Protein 6WXM (pdb70)

Structure (mmCIF, N/CA/C/O backbone):
data_6WXM
#
_entry.id   6WXM
#
_cell.length_a   90.194
_cell.length_b   122.127
_cell.length_c   58.327
_cell.angle_alpha   90.000
_cell.angle_beta   90.000
_cell.angle_gamma   90.000
#
_symmetry.space_group_name_H-M   'C 2 2 21'
#
loop_
_entity.id
_entity.type
_entity.pdbx_description
1 polymer 'Amyloid-beta protein'
2 non-polymer HEXANE-1,6-DIOL
3 water water
#
loop_
_atom_site.group_PDB
_atom_site.id
_atom_site.type_symbol
_atom_site.label_atom_id
_atom_site.label_alt_id
_atom_site.label_comp_id
_atom_site.label_asym_id
_atom_site.label_entity_id
_atom_site.label_seq_id
_atom_site.pdbx_PDB_ins_code
_atom_site.Cartn_x
_atom_site.Cartn_y
_atom_site.Cartn_z
_atom_site.occupancy
_atom_site.B_iso_or_equiv
_atom_site.auth_seq_id
_atom_site.auth_comp_id
_atom_site.auth_asym_id
_atom_site.auth_atom_id
_atom_site.pdbx_PD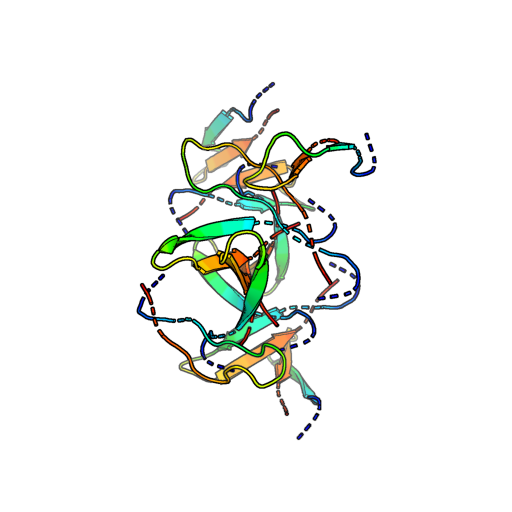B_model_num
ATOM 1 N N . VAL A 1 1 ? 17.51692 44.53630 30.91079 1.000 25.97868 1 VAL F N 1
ATOM 2 C CA . VAL A 1 1 ? 16.18657 45.04450 31.20559 1.000 30.65084 1 VAL F CA 1
ATOM 3 C C . VAL A 1 1 ? 15.47227 44.79767 29.89333 1.000 32.62539 1 VAL F C 1
ATOM 4 O O . VAL A 1 1 ? 15.70190 45.52642 28.91805 1.000 33.79545 1 VAL F O 1
ATOM 35 N N . LYS A 1 3 ? 17.68348 45.37055 26.76503 1.000 39.26663 3 LYS F N 1
ATOM 36 C CA . LYS A 1 3 ? 18.90232 46.16387 26.72080 1.000 40.58863 3 LYS F CA 1
ATOM 37 C C . LYS A 1 3 ? 19.68935 46.13383 28.03676 1.000 34.81423 3 LYS F C 1
ATOM 38 O O . LYS A 1 3 ? 19.10105 46.01294 29.11460 1.000 31.23464 3 LYS F O 1
ATOM 57 N N . LEU A 1 4 ? 21.00697 46.30506 27.94136 1.000 36.50382 4 LEU F N 1
ATOM 58 C CA . LEU A 1 4 ? 21.85716 46.30271 29.12249 1.000 34.66593 4 LEU F CA 1
ATOM 59 C C . LEU A 1 4 ? 21.77223 47.63257 29.86267 1.000 33.62870 4 LEU F C 1
ATOM 60 O O . LEU A 1 4 ? 21.79576 48.70879 29.25787 1.000 34.33746 4 LEU F O 1
ATOM 76 N N . VAL A 1 5 ? 21.66694 47.54258 31.18378 1.000 30.69463 5 VAL F N 1
ATOM 77 C CA . VAL A 1 5 ? 21.57391 48.70145 32.06405 1.000 31.92953 5 VAL F CA 1
ATOM 78 C C . VAL A 1 5 ? 22.51607 48.39227 33.24105 1.000 30.79705 5 VAL F C 1
ATOM 79 O O . VAL A 1 5 ? 22.54167 47.25838 33.73184 1.000 30.14615 5 VAL F O 1
ATOM 112 N N . PHE A 1 7 ? 23.39407 48.74861 37.15013 1.000 29.03739 7 PHE F N 1
ATOM 113 C CA . PHE A 1 7 ? 22.73435 48.92503 38.43783 1.000 28.55644 7 PHE F CA 1
ATOM 114 C C . PHE A 1 7 ? 23.84043 49.02953 39.45089 1.000 28.42465 7 PHE F C 1
ATOM 115 O O . PHE A 1 7 ? 24.69019 48.15463 39.55582 1.000 29.04580 7 PHE F O 1
ATOM 132 N N . CYS A 1 8 ? 23.80318 50.12263 40.20147 1.000 31.05221 8 CYS F N 1
ATOM 133 C CA . CYS 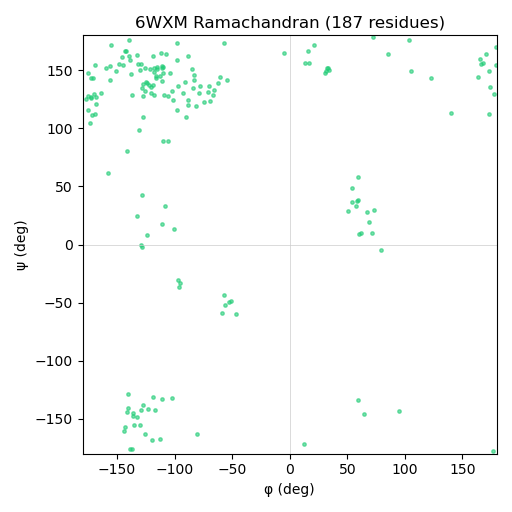A 1 8 ? 24.88889 50.53598 41.06283 1.000 36.07856 8 CYS F CA 1
ATOM 134 C C . CYS A 1 8 ? 24.43443 50.56293 42.50740 1.000 42.08554 8 CYS F C 1
ATOM 135 O O . CYS A 1 8 ? 23.26480 50.82020 42.80634 1.000 41.75521 8 CYS F O 1
ATOM 142 N N . GLU A 1 9 ? 25.37743 50.35228 43.40836 1.000 52.24435 9 GLU F N 1
ATOM 143 C CA . GLU A 1 9 ? 25.12992 50.57607 44.81951 1.000 58.51413 9 GLU F CA 1
ATOM 144 C C . GLU A 1 9 ? 26.35369 51.25542 45.40020 1.000 59.97126 9 GLU F C 1
ATOM 145 O O . GLU A 1 9 ? 27.48854 51.01334 44.97567 1.000 58.94378 9 GLU F O 1
ATOM 157 N N . ASP A 1 10 ? 26.10829 52.12012 46.37802 1.000 68.59032 10 ASP F N 1
ATOM 158 C CA . ASP A 1 10 ? 27.17649 52.91860 46.94648 1.000 70.45107 10 ASP F CA 1
ATOM 159 C C . ASP A 1 10 ? 28.11331 52.02119 47.73680 1.000 68.75857 10 ASP F C 1
ATOM 160 O O . ASP A 1 10 ? 27.68056 51.29080 48.63639 1.000 68.63649 10 ASP F O 1
ATOM 169 N N . VAL A 1 11 ? 29.39474 52.06114 47.37471 1.000 52.27515 11 VAL F N 1
ATOM 170 C CA . VAL A 1 11 ? 30.44284 51.35945 48.10155 1.000 53.94216 11 VAL F CA 1
ATOM 171 C C . VAL A 1 11 ? 31.20334 52.29662 49.02110 1.000 60.87524 11 VAL F C 1
ATOM 172 O O . VAL A 1 11 ? 32.29044 51.95125 49.49481 1.000 65.35942 11 VAL F O 1
ATOM 185 N N . GLY A 1 12 ? 30.67436 53.48644 49.25742 1.000 65.14437 12 GLY F N 1
ATOM 186 C CA . GLY A 1 12 ? 31.32718 54.44842 50.11070 1.000 65.66265 12 GLY F CA 1
ATOM 187 C C . GLY A 1 12 ? 32.34808 55.28546 49.36371 1.000 64.36616 12 GLY F C 1
ATOM 188 O O . GLY A 1 12 ? 32.77615 54.96797 48.25398 1.000 59.91278 12 GLY F O 1
ATOM 192 N N . SER A 1 13 ? 32.72371 56.39285 49.99830 1.000 74.91165 13 SER F N 1
ATOM 193 C CA . SER A 1 13 ? 33.76915 57.27260 49.48538 1.000 78.54687 13 SER F CA 1
ATOM 194 C C . SER A 1 13 ? 33.41418 57.80082 48.09529 1.000 72.94650 13 SER F C 1
ATOM 195 O O . SER A 1 13 ? 34.27515 57.96773 47.22910 1.000 71.00314 13 SER F O 1
ATOM 203 N N . ASN A 1 14 ? 32.12834 58.10214 47.89930 1.000 69.84614 14 ASN F N 1
ATOM 204 C CA . ASN A 1 14 ? 31.61332 58.77591 46.71173 1.000 69.97974 14 ASN F CA 1
ATOM 205 C C . ASN A 1 14 ? 31.68596 57.90959 45.46129 1.000 65.36868 14 ASN F C 1
ATOM 206 O O . ASN A 1 14 ? 31.62568 58.42923 44.33961 1.000 64.41930 14 ASN F O 1
ATOM 217 N N . LYS A 1 15 ? 31.80876 56.59506 45.62226 1.000 50.46742 15 LYS F N 1
ATOM 218 C CA . LYS A 1 15 ? 31.92747 55.68498 44.49458 1.000 49.19114 15 LYS F CA 1
ATOM 219 C C . LYS A 1 15 ? 30.73228 54.74618 44.46887 1.000 48.76416 15 LYS F C 1
ATOM 220 O O . LYS A 1 15 ? 30.24199 54.31529 45.52169 1.000 49.59192 15 LYS F O 1
ATOM 239 N N . GLY A 1 16 ? 30.27483 54.43767 43.26569 1.000 40.58079 16 GLY F N 1
ATOM 240 C CA . GLY A 1 16 ? 29.23945 53.44955 43.07047 1.000 37.85082 16 GLY F CA 1
ATOM 241 C C . GLY A 1 16 ? 29.74913 52.28658 42.25149 1.000 34.53695 16 GLY F C 1
ATOM 242 O O . GLY A 1 16 ? 30.35075 52.48355 41.18883 1.000 33.84250 16 GLY F O 1
ATOM 246 N N . ALA A 1 17 ? 29.54561 51.07156 42.76515 1.000 38.01897 17 ALA F N 1
ATOM 247 C CA . ALA A 1 17 ? 29.85284 49.84198 42.04661 1.000 36.10989 17 ALA F CA 1
ATOM 248 C C . ALA A 1 17 ? 28.62910 49.44284 41.23079 1.000 37.32574 17 ALA F C 1
ATOM 249 O O . ALA A 1 17 ? 27.56299 49.18382 41.80070 1.000 37.90710 17 ALA F O 1
ATOM 256 N N . CYS A 1 18 ? 28.79191 49.36569 39.90873 1.000 35.92870 18 CYS F N 1
ATOM 257 C CA . CYS A 1 18 ? 27.70600 49.07189 38.98874 1.000 36.05572 18 CYS F CA 1
ATOM 258 C C . CYS A 1 18 ? 27.97865 47.80558 38.18367 1.000 34.21571 18 CYS F C 1
ATOM 259 O O . CYS A 1 18 ? 29.07637 47.62527 37.64501 1.000 33.23541 18 CYS F O 1
ATOM 266 N N . ILE A 1 19 ? 26.96290 46.94807 38.06583 1.000 35.57064 19 ILE F N 1
ATOM 267 C CA . ILE A 1 19 ? 27.04948 45.78992 37.18133 1.000 36.29679 19 ILE F CA 1
ATOM 268 C C . ILE A 1 19 ? 25.95249 45.87728 36.09417 1.000 36.52924 19 ILE F C 1
ATOM 269 O O . ILE A 1 19 ? 24.86148 46.38401 36.33888 1.000 36.64670 19 ILE F O 1
ATOM 295 N N . LEU A 1 21 ? 23.07386 44.54514 33.96022 1.000 32.21498 21 LEU F N 1
ATOM 296 C CA . LEU A 1 21 ? 22.01804 43.53720 33.93590 1.000 29.54763 21 LEU F CA 1
ATOM 297 C C . LEU A 1 21 ? 21.09052 43.83361 32.75827 1.000 29.09887 21 LEU F C 1
ATOM 298 O O . LEU A 1 21 ? 21.11421 44.94272 32.22556 1.000 30.71299 21 LEU F O 1
ATOM 314 N N . MET A 1 22 ? 20.26011 42.87613 32.34923 1.000 26.32227 22 MET F N 1
ATOM 315 C CA . MET A 1 22 ? 19.41814 43.10041 31.17726 1.000 27.59321 22 MET F CA 1
ATOM 316 C C . MET A 1 22 ? 18.03969 43.56850 31.64685 1.000 30.77844 22 MET F C 1
ATOM 317 O O . MET A 1 22 ? 17.48011 43.07346 32.63267 1.000 32.20692 22 MET F O 1
ATOM 331 N N . VAL B 1 1 ? 33.89723 45.13183 48.39169 1.000 51.42221 1 VAL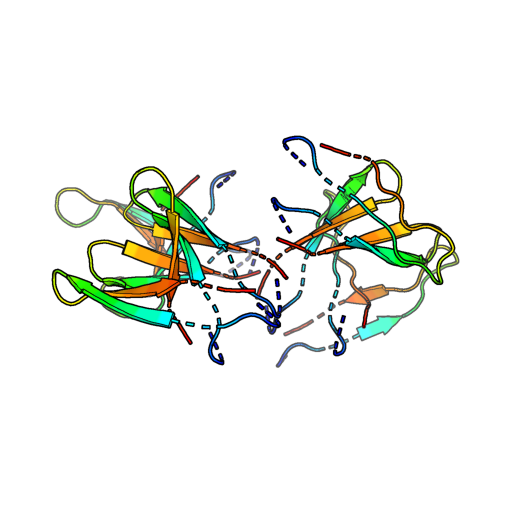 H N 1
ATOM 332 C CA . VAL B 1 1 ? 32.77929 44.88193 47.50792 1.000 52.82118 1 VAL H CA 1
ATOM 333 C C . VAL B 1 1 ? 32.25717 43.47696 47.80582 1.000 57.46411 1 VAL H C 1
ATOM 334 O O . VAL B 1 1 ? 32.89375 42.48279 47.45574 1.000 57.68121 1 VAL H O 1
ATOM 365 N N . LYS B 1 3 ? 35.23242 40.81720 49.04438 1.000 69.73875 3 LYS H N 1
ATOM 366 C CA . LYS B 1 3 ? 36.64394 41.11536 48.82393 1.000 67.81141 3 LYS H CA 1
ATOM 367 C C . LYS B 1 3 ? 36.94730 42.60470 48.61546 1.000 63.37991 3 LYS H C 1
ATOM 368 O O . LYS B 1 3 ? 36.04613 43.43405 48.47494 1.000 62.33304 3 LYS H O 1
ATOM 387 N N . LEU B 1 4 ? 38.24044 42.92468 48.57969 1.000 58.03812 4 LEU H N 1
ATOM 388 C CA . LEU B 1 4 ? 38.70202 44.28675 48.35774 1.000 56.07610 4 LEU H CA 1
ATOM 389 C C . LEU B 1 4 ? 38.94275 44.49040 46.87164 1.000 53.62012 4 LEU H C 1
ATOM 390 O O . LEU B 1 4 ? 39.63621 43.69181 46.23571 1.000 55.51793 4 LEU H O 1
ATOM 406 N N . VAL B 1 5 ? 38.39290 45.56615 46.33077 1.000 41.52898 5 VAL H N 1
ATOM 407 C CA . VAL B 1 5 ? 38.48060 45.81594 44.90384 1.000 36.23981 5 VAL H CA 1
ATOM 408 C C . VAL B 1 5 ? 38.90566 47.24909 44.69807 1.000 34.99978 5 VAL H C 1
ATOM 409 O O . VAL B 1 5 ? 38.41337 48.15484 45.38505 1.000 37.18243 5 VAL H O 1
ATOM 442 N N . PHE B 1 7 ? 39.09560 50.76759 42.85730 1.000 36.58768 7 PHE H N 1
ATOM 443 C CA . PHE B 1 7 ? 38.32308 51.72065 42.07161 1.000 36.82382 7 PHE H CA 1
ATOM 444 C C . PHE B 1 7 ? 39.25219 52.81306 41.56431 1.000 38.28135 7 PHE H C 1
ATOM 445 O O . PHE B 1 7 ? 39.74221 53.62643 42.34607 1.000 37.99116 7 PHE H O 1
ATOM 462 N N . CYS B 1 8 ? 39.46253 52.81546 40.24584 1.000 37.72584 8 CYS H N 1
ATOM 463 C CA . CYS B 1 8 ? 40.41396 53.67221 39.55570 1.000 41.94625 8 CYS H CA 1
ATOM 464 C C . CYS B 1 8 ? 39.71526 54.72662 38.70229 1.000 48.14955 8 CYS H C 1
ATOM 465 O O . CYS B 1 8 ? 38.62285 54.49649 38.17153 1.000 48.67216 8 CYS H O 1
ATOM 472 N N . GLU B 1 9 ? 40.39978 55.85316 38.51814 1.000 57.36072 9 GLU H N 1
ATOM 473 C CA . GLU B 1 9 ? 39.90557 56.98778 37.75914 1.000 63.50683 9 GLU H CA 1
ATOM 474 C C . GLU B 1 9 ? 40.61052 57.12839 36.41858 1.000 77.29694 9 GLU H C 1
ATOM 475 O O . GLU B 1 9 ? 41.67278 56.55097 36.17908 1.000 78.95500 9 GLU H O 1
ATOM 487 N N . ASP B 1 10 ? 39.99301 5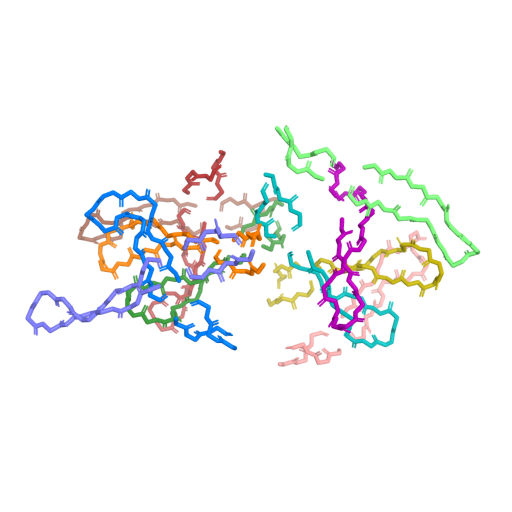7.92603 35.54584 1.000 101.40854 10 ASP H N 1
ATOM 488 C CA . ASP B 1 10 ? 40.59350 58.31803 34.27798 1.000 109.06974 10 ASP H CA 1
ATOM 489 C C . ASP B 1 10 ? 39.93979 59.60879 33.78867 1.000 122.32580 10 ASP H C 1
ATOM 490 O O . ASP B 1 10 ? 39.33058 59.63407 32.71472 1.000 127.26093 10 ASP H O 1
ATOM 499 N N . VAL B 1 11 ? 40.06166 60.68594 34.56653 1.000 123.32370 11 VAL H N 1
ATOM 500 C CA . VAL B 1 11 ? 39.32359 61.91496 34.29018 1.000 132.73080 11 VAL H CA 1
ATOM 501 C C . VAL B 1 11 ? 40.26492 62.97112 33.72211 1.000 144.43886 11 VAL H C 1
ATOM 502 O O . VAL B 1 11 ? 40.85238 63.76007 34.46880 1.000 144.56182 11 VAL H O 1
ATOM 515 N N . GLY B 1 12 ? 40.41054 62.99049 32.40065 1.000 152.93390 12 GLY H N 1
ATOM 516 C CA . GLY B 1 12 ? 41.24568 63.99880 31.75179 1.000 162.76368 12 GLY H CA 1
ATOM 517 C C . GLY B 1 12 ? 42.65654 64.06976 32.28818 1.000 165.68439 12 GLY H C 1
ATOM 518 O O . GLY B 1 12 ? 43.23590 65.16047 32.37919 1.000 172.60492 12 GLY H O 1
ATOM 522 N N . SER B 1 13 ? 43.22821 62.92172 32.64536 1.000 157.84384 13 SER H N 1
ATOM 523 C CA . SER B 1 13 ? 44.53553 62.80756 33.28616 1.000 156.86887 13 SER H CA 1
ATOM 524 C C . SER B 1 13 ? 44.60041 63.53263 34.62508 1.000 155.08834 13 SER H C 1
ATOM 525 O O . SER B 1 13 ? 45.69110 63.67890 35.19349 1.000 157.07368 13 SER H O 1
ATOM 533 N N . ASN B 1 14 ? 43.46098 64.00199 35.13957 1.000 145.49048 14 ASN H N 1
ATOM 534 C CA . ASN B 1 14 ? 43.40955 64.49439 36.51188 1.000 139.05337 14 ASN H CA 1
ATOM 535 C C . ASN B 1 14 ? 44.00747 63.46402 37.45777 1.000 125.87078 14 ASN H C 1
ATOM 536 O O . ASN B 1 14 ? 44.86978 63.77688 38.28627 1.000 125.80604 14 ASN H O 1
ATOM 547 N N . LYS B 1 15 ? 43.57562 62.21688 37.32111 1.000 119.46789 15 LYS H N 1
ATOM 548 C CA . LYS B 1 15 ? 44.08093 61.11167 38.11482 1.000 105.67586 15 LYS H CA 1
ATOM 549 C C . LYS B 1 15 ? 44.11584 59.86557 37.24272 1.000 95.77582 15 LYS H C 1
ATOM 550 O O . LYS B 1 15 ? 43.41303 59.77161 36.23188 1.000 94.20242 15 LYS H O 1
ATOM 569 N N . GLY B 1 16 ? 45.00893 58.94642 37.61026 1.000 85.39188 16 GLY H N 1
ATOM 570 C CA . GLY B 1 16 ? 45.01407 57.58217 37.11685 1.000 79.92386 16 GLY H CA 1
ATOM 571 C C . GLY B 1 16 ? 45.16378 56.63453 38.29102 1.000 71.82265 16 GLY H C 1
ATOM 572 O O . GLY B 1 16 ? 45.62967 55.49868 38.15602 1.000 62.10802 16 GLY H O 1
ATOM 576 N N . ALA B 1 17 ? 44.75862 57.10178 39.46223 1.000 61.18920 17 ALA H N 1
ATOM 577 C CA . ALA B 1 17 ? 44.96076 56.37311 40.70413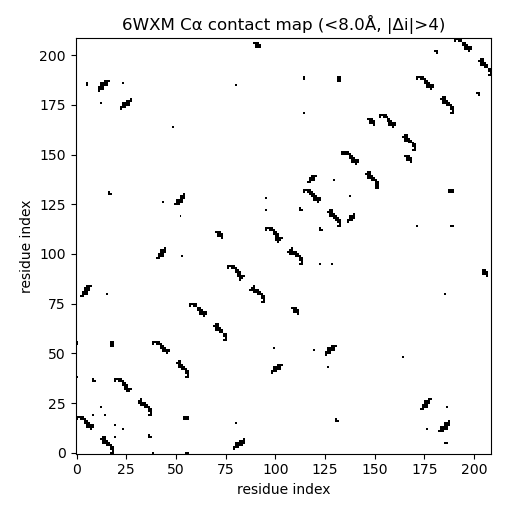 1.000 49.32977 17 ALA H CA 1
ATOM 578 C C . ALA B 1 17 ? 43.71021 55.60109 41.11301 1.000 45.65270 17 ALA H C 1
ATOM 579 O O . ALA B 1 17 ? 42.64220 55.70427 40.50212 1.000 44.66999 17 ALA H O 1
ATOM 586 N N . CYS B 1 18 ? 43.85459 54.79948 42.16076 1.000 45.05753 18 CYS H N 1
ATOM 587 C CA . CYS B 1 18 ? 42.75734 53.96339 42.60792 1.000 42.20489 18 CYS H CA 1
ATOM 588 C C . CYS B 1 18 ? 42.73697 53.86121 44.12254 1.000 43.17233 18 CYS H C 1
ATOM 589 O O . CYS B 1 18 ? 43.70351 54.18687 44.81659 1.000 45.49001 18 CYS H O 1
ATOM 596 N N . ILE B 1 19 ? 41.62282 53.35827 44.63071 1.000 41.01469 19 ILE H N 1
ATOM 597 C CA . ILE B 1 19 ? 41.45217 53.16749 46.05924 1.000 42.31546 19 ILE H CA 1
ATOM 598 C C . ILE B 1 19 ? 40.71115 51.86080 46.28712 1.000 42.13954 19 ILE H C 1
ATOM 599 O O . ILE B 1 19 ? 39.87764 51.48003 45.47383 1.000 40.47048 19 ILE H O 1
ATOM 625 N N . LEU B 1 21 ? 38.21452 49.41702 48.03441 1.000 45.95711 21 LEU H N 1
ATOM 626 C CA . LEU B 1 21 ? 36.95217 49.45815 48.76005 1.000 51.09006 21 LEU H CA 1
ATOM 627 C C . LEU B 1 21 ? 36.36040 48.05225 48.80099 1.000 54.72996 21 LEU H C 1
ATOM 628 O O . LEU B 1 21 ? 36.48691 47.29822 47.83773 1.000 56.92072 21 LEU H O 1
ATOM 644 N N . MET B 1 22 ? 35.70653 47.69866 49.90030 1.000 58.68880 22 MET H N 1
ATOM 645 C CA . MET B 1 22 ? 35.11389 46.37510 50.01540 1.000 60.01875 22 MET H CA 1
ATOM 646 C C . MET B 1 22 ? 33.89054 46.23013 49.13178 1.000 62.58321 22 MET H C 1
ATOM 647 O O . MET B 1 22 ? 32.99221 47.06914 49.11508 1.000 67.88922 22 MET H O 1
ATOM 661 N N . VAL C 1 1 ? 13.96190 42.37913 36.62495 1.000 35.41037 1 VAL B N 1
ATOM 662 C CA . VAL C 1 1 ? 12.53445 42.16612 36.47070 1.000 37.98682 1 VAL B CA 1
ATOM 663 C C . VAL C 1 1 ? 11.74356 42.97024 37.46653 1.000 44.76867 1 VAL B C 1
ATOM 664 O O . VAL C 1 1 ? 11.57373 42.55330 38.61066 1.000 48.10200 1 VAL B O 1
ATOM 695 N N . LYS C 1 3 ? 13.53025 43.34847 40.84374 1.000 50.18651 3 LYS B N 1
ATOM 696 C CA . LYS C 1 3 ? 14.47550 42.39436 41.36861 1.000 50.97110 3 LYS B CA 1
ATOM 697 C C . LYS C 1 3 ? 15.29429 41.64437 40.34890 1.000 44.79469 3 LYS B C 1
ATOM 698 O O . LYS C 1 3 ? 14.84839 41.35457 39.24120 1.000 43.35161 3 LYS B O 1
ATOM 717 N N . LEU C 1 4 ? 16.50468 41.30352 40.77004 1.000 41.16996 4 LEU B N 1
ATOM 718 C CA . LEU C 1 4 ? 17.38165 40.46911 39.96816 1.000 37.71948 4 LEU B CA 1
ATOM 719 C C . LEU C 1 4 ? 16.79833 39.07038 39.81236 1.000 35.72848 4 LEU B C 1
ATOM 720 O O . LEU C 1 4 ? 16.34655 38.45594 40.78371 1.000 37.70188 4 LEU B O 1
ATOM 736 N N . VAL C 1 5 ? 16.80453 38.56424 38.58029 1.000 32.53598 5 VAL B N 1
ATOM 737 C CA . VAL C 1 5 ? 16.34055 37.20614 38.28833 1.000 33.74022 5 VAL B CA 1
ATOM 738 C C . VAL C 1 5 ? 17.26913 36.69400 37.19354 1.000 31.77923 5 VAL B C 1
ATOM 739 O O . VAL C 1 5 ? 17.50241 37.40367 36.21047 1.000 29.02212 5 VAL B O 1
ATOM 772 N N . PHE C 1 7 ? 18.15298 34.21975 34.06916 1.000 23.80905 7 PHE B N 1
ATOM 773 C CA . PHE C 1 7 ? 17.53505 33.40179 33.03112 1.000 27.30983 7 PHE B CA 1
ATOM 774 C C . PHE C 1 7 ? 18.61286 32.57253 32.37756 1.000 33.40279 7 PHE B C 1
ATOM 775 O O . PHE C 1 7 ? 19.64309 33.09518 31.95852 1.000 29.76763 7 PHE B O 1
ATOM 792 N N . CYS C 1 8 ? 18.34251 31.26986 32.29511 1.000 34.67291 8 CYS B N 1
ATOM 793 C CA . CYS C 1 8 ? 19.33906 30.26356 31.98638 1.000 40.96944 8 CYS B CA 1
ATOM 794 C C . CYS C 1 8 ? 19.06385 29.57066 30.66574 1.000 54.24386 8 CYS B C 1
ATOM 795 O O . CYS C 1 8 ? 17.90922 29.35728 30.28459 1.000 58.51106 8 CYS B O 1
ATOM 802 N N . GLU C 1 9 ? 20.14705 29.12848 30.03735 1.000 58.85664 9 GLU B N 1
ATOM 803 C CA . GLU C 1 9 ? 20.08343 28.43615 28.75981 1.000 66.27398 9 GLU B CA 1
ATOM 804 C C . GLU C 1 9 ? 21.04047 27.25219 28.79489 1.000 70.40373 9 GLU B C 1
ATOM 805 O O . GLU C 1 9 ? 22.21008 27.41329 29.15048 1.000 65.72258 9 GLU B O 1
ATOM 817 N N . ASP C 1 10 ? 20.53757 26.07299 28.44544 1.000 76.13123 10 ASP B N 1
ATOM 818 C CA . ASP C 1 10 ? 21.36794 24.88191 28.56606 1.000 82.15001 10 ASP B CA 1
ATOM 819 C C . ASP C 1 10 ? 22.46050 24.89389 27.51064 1.000 83.66778 10 ASP B C 1
ATOM 820 O O . ASP C 1 10 ? 22.20090 25.15622 26.33044 1.000 80.82550 10 ASP B O 1
ATOM 829 N N . VAL C 1 11 ? 23.68677 24.63879 27.95536 1.000 91.39907 11 VAL B N 1
ATOM 830 C CA . VAL C 1 11 ? 24.84421 24.51039 27.09037 1.000 96.31350 11 VAL B CA 1
ATOM 831 C C . VAL C 1 11 ? 25.33669 23.06337 27.05923 1.000 113.40956 11 VAL B C 1
ATOM 832 O O . VAL C 1 11 ? 26.46468 22.79616 26.64950 1.000 122.47805 11 VAL B O 1
ATOM 845 N N . GLY C 1 12 ? 24.49159 22.12565 27.47807 1.000 107.83861 12 GLY B N 1
ATOM 846 C CA . GLY C 1 12 ? 24.84315 20.72130 27.46278 1.000 115.16180 12 GLY B CA 1
ATOM 847 C C . GLY C 1 12 ? 25.86040 20.38617 28.53590 1.000 120.84360 12 GLY B C 1
ATOM 848 O O . GLY C 1 12 ? 26.32983 21.23451 29.29294 1.000 118.43890 12 GLY B O 1
ATOM 852 N N . SER C 1 13 ? 26.19797 19.10037 28.59485 1.000 134.65499 13 SER B N 1
ATOM 853 C CA . SER C 1 13 ? 27.23315 18.61228 29.50094 1.000 137.58956 13 SER B CA 1
ATOM 854 C C . SER C 1 13 ? 26.89828 18.93746 30.95500 1.000 134.87566 13 SER B C 1
ATOM 855 O O . SER C 1 13 ? 27.77885 19.24659 31.75873 1.000 136.71725 13 SER B O 1
ATOM 863 N N . ASN C 1 14 ? 25.61370 18.85980 31.30221 1.000 126.74216 14 ASN B N 1
ATOM 864 C CA . ASN C 1 14 ? 25.15092 19.11587 32.66644 1.000 120.44581 14 ASN B CA 1
ATOM 865 C C . ASN C 1 14 ? 25.52257 20.53316 33.11432 1.000 113.59720 14 ASN B C 1
ATOM 866 O O . ASN C 1 14 ? 26.20744 20.74366 34.11756 1.000 112.44041 14 ASN B O 1
ATOM 877 N N . LYS C 1 15 ? 25.05593 21.51809 32.35285 1.000 104.56288 15 LYS B N 1
ATOM 878 C CA . LYS C 1 15 ? 25.34657 22.89361 32.73085 1.000 95.08523 15 LYS B CA 1
ATOM 879 C C . LYS C 1 15 ? 24.53443 23.84736 31.87175 1.000 87.59002 15 LYS B C 1
ATOM 880 O O . LYS C 1 15 ? 24.31246 23.58847 30.68819 1.000 92.77576 15 LYS B O 1
ATOM 899 N N . GLY C 1 16 ? 24.07781 24.93215 32.48432 1.000 59.35720 16 GLY B N 1
ATOM 900 C CA . GLY C 1 16 ? 23.46635 26.02014 31.74882 1.000 54.80901 16 GLY B CA 1
ATOM 901 C C . GLY C 1 16 ? 24.07814 27.34291 32.15798 1.000 42.97117 16 GLY B C 1
ATOM 902 O O . GLY C 1 16 ? 24.53030 27.51958 33.29087 1.000 42.02966 16 GLY B O 1
ATOM 906 N N . ALA C 1 17 ? 24.09557 28.27751 31.21268 1.000 55.98869 17 ALA B N 1
ATOM 907 C CA . ALA C 1 17 ? 24.64510 29.60541 31.45049 1.000 48.88487 17 ALA B CA 1
ATOM 908 C C . ALA C 1 17 ? 23.49823 30.57907 31.65887 1.000 42.37614 17 ALA B C 1
ATOM 909 O O . ALA C 1 17 ? 22.55377 30.60369 30.86010 1.000 42.00079 17 ALA B O 1
ATOM 916 N N . CYS C 1 18 ? 23.58896 31.38962 32.71493 1.000 33.11306 18 CYS B N 1
ATOM 917 C CA . CYS C 1 18 ? 22.47540 32.22247 33.15666 1.000 31.10690 18 CYS B CA 1
ATOM 918 C C . CYS C 1 18 ? 22.90325 33.67392 33.25761 1.000 28.19516 18 CYS B C 1
ATOM 919 O O . CYS C 1 18 ? 23.93767 33.98504 33.85860 1.000 28.47973 18 CYS B O 1
ATOM 926 N N . ILE C 1 19 ? 22.09121 34.55571 32.69459 1.000 30.84069 19 ILE B N 1
ATOM 927 C CA . ILE C 1 19 ? 22.36722 35.97495 32.74296 1.000 29.13386 19 ILE B CA 1
ATOM 928 C C . ILE C 1 19 ? 21.34134 36.67568 33.64455 1.000 29.00682 19 ILE B C 1
ATOM 929 O O . ILE C 1 19 ? 20.23142 36.17679 33.82463 1.000 27.06714 19 ILE B O 1
ATOM 955 N N . LEU C 1 21 ? 18.70214 39.38041 34.75859 1.000 26.25477 21 LEU B N 1
ATOM 956 C CA . LEU C 1 21 ? 17.73546 40.34329 34.26439 1.000 28.35129 21 LEU B CA 1
ATOM 957 C C . LEU C 1 21 ? 17.16555 41.11757 35.43001 1.000 27.78894 21 LEU B C 1
ATOM 958 O O . LEU C 1 21 ? 17.02862 40.57403 36.51765 1.000 26.52706 21 LEU B O 1
ATOM 974 N N . MET C 1 22 ? 16.82229 42.37144 35.20613 1.000 28.36867 22 MET B N 1
ATOM 975 C CA . MET C 1 22 ? 16.18983 43.17980 36.24223 1.000 29.55969 22 MET B CA 1
ATOM 976 C C . MET C 1 22 ? 14.71875 43.16611 35.87433 1.000 29.02069 22 MET B C 1
ATOM 977 O O . MET C 1 22 ? 14.29493 43.80340 34.90860 1.000 27.90401 22 MET B O 1
ATOM 991 N N . VAL D 1 1 ? 2.03337 39.94691 39.79428 1.000 34.46008 1 VAL I N 1
ATOM 992 C CA . VAL D 1 1 ? 0.70474 40.34257 40.25485 1.000 40.07403 1 VAL I CA 1
ATOM 993 C C . VAL D 1 1 ? 0.65474 41.85107 40.52145 1.000 45.69546 1 VAL I C 1
ATOM 994 O O . VAL D 1 1 ? 1.16404 42.32447 41.53781 1.000 44.71098 1 VAL I O 1
ATOM 1025 N N . LYS D 1 3 ? 4.03692 43.37458 41.93274 1.000 49.41299 3 LYS I N 1
ATOM 1026 C CA . LYS D 1 3 ? 5.18446 42.70788 42.51226 1.000 48.64833 3 LYS I CA 1
ATOM 1027 C C . LYS D 1 3 ? 5.20368 41.21850 42.18999 1.000 44.78568 3 LYS I C 1
ATOM 1028 O O . LYS D 1 3 ? 4.18404 40.58656 41.87101 1.000 39.46431 3 LYS I O 1
ATOM 1047 N N . LEU D 1 4 ? 6.42785 40.70169 42.24691 1.000 53.97100 4 LEU I N 1
ATOM 1048 C CA . LEU D 1 4 ? 6.75865 39.36555 41.78143 1.000 51.70979 4 LEU I CA 1
ATOM 1049 C C . LEU D 1 4 ? 6.45152 38.37368 42.88485 1.000 49.74813 4 LEU I C 1
ATOM 1050 O O . LEU D 1 4 ? 6.80982 38.59498 44.04585 1.000 51.10252 4 LEU I O 1
ATOM 1066 N N . VAL D 1 5 ? 5.81624 37.27779 42.52118 1.000 40.16320 5 VAL I N 1
ATOM 1067 C CA . VAL D 1 5 ? 5.33051 36.34024 43.50128 1.000 36.92164 5 VAL I CA 1
ATOM 1068 C C . VAL D 1 5 ? 5.57085 34.91462 43.04908 1.000 35.60912 5 VAL I C 1
ATOM 1069 O O . VAL D 1 5 ? 5.43727 34.61692 41.87010 1.000 37.63492 5 VAL I O 1
ATOM 1102 N N . PHE D 1 7 ? 5.22660 30.62217 43.46664 1.000 31.67518 7 PHE I N 1
ATOM 1103 C CA . PHE D 1 7 ? 4.52513 29.46854 43.94550 1.000 32.21036 7 PHE I CA 1
ATOM 1104 C C . PHE D 1 7 ? 5.37391 28.19528 43.83062 1.000 29.72163 7 PHE I C 1
ATOM 1105 O O . PHE D 1 7 ? 5.79733 27.84184 42.74220 1.000 32.11799 7 PHE I O 1
ATOM 1122 N N . CYS D 1 8 ? 5.63885 27.50984 44.94240 1.000 34.66354 8 CYS I N 1
ATOM 1123 C CA . CYS D 1 8 ? 6.60838 26.42361 44.94114 1.000 40.15153 8 CYS I CA 1
ATOM 1124 C C . CYS D 1 8 ? 6.00769 25.12345 45.45375 1.000 49.93627 8 CYS I C 1
ATOM 1125 O O . CYS D 1 8 ? 5.26569 25.10503 46.44075 1.000 43.22665 8 CYS I O 1
ATOM 1132 N N . GLU D 1 9 ? 6.37534 24.03539 44.78619 1.000 54.08398 9 GLU I N 1
ATOM 1133 C CA . GLU D 1 9 ? 5.87837 22.69879 45.06968 1.000 67.25051 9 GLU I CA 1
ATOM 1134 C C . GLU D 1 9 ? 6.98741 21.74238 44.66117 1.000 83.00004 9 GLU I C 1
ATOM 1135 O O . GLU D 1 9 ? 7.76335 22.03995 43.74664 1.000 85.27702 9 GLU I O 1
ATOM 1147 N N . ASP D 1 10 ? 7.07903 20.60668 45.34470 1.000 105.13991 10 ASP I N 1
ATOM 1148 C CA . ASP D 1 10 ? 7.99459 19.55585 44.91756 1.000 115.16299 10 ASP I CA 1
ATOM 1149 C C . ASP D 1 10 ? 7.24393 18.61845 43.97757 1.000 129.31468 10 ASP I C 1
ATOM 1150 O O . ASP D 1 10 ? 6.06651 18.30865 44.19880 1.000 134.15845 10 ASP I O 1
ATOM 1159 N N . VAL D 1 11 ? 7.92792 18.17638 42.92304 1.000 123.05486 11 VAL I N 1
ATOM 1160 C CA . VAL D 1 11 ? 7.30301 17.49983 41.79647 1.000 128.61344 11 VAL I CA 1
ATOM 1161 C C . VAL D 1 11 ? 8.19142 16.34550 41.34351 1.000 132.90102 11 VAL I C 1
ATOM 1162 O O . VAL D 1 11 ? 9.30227 16.14681 41.84660 1.000 129.46062 11 VAL I O 1
ATOM 1175 N N . GLY D 1 12 ? 7.70068 15.58382 40.36887 1.000 140.26620 12 GLY I N 1
ATOM 1176 C CA . GLY D 1 12 ? 8.41101 14.37060 40.01692 1.000 143.66573 12 GLY I CA 1
ATOM 1177 C C . GLY D 1 12 ? 8.37318 13.43179 41.20787 1.000 154.09129 12 GLY I C 1
ATOM 1178 O O . GLY D 1 12 ? 7.40231 13.40281 41.96897 1.000 159.51277 12 GLY I O 1
ATOM 1182 N N . SER D 1 13 ? 9.44030 12.66160 41.39590 1.000 141.16344 13 SER I N 1
ATOM 1183 C CA . SER D 1 13 ? 9.56612 11.87735 42.62076 1.000 146.14459 13 SER I CA 1
ATOM 1184 C C . SER D 1 13 ? 10.42114 12.57366 43.67739 1.000 147.15470 13 SER I C 1
ATOM 1185 O O . SER D 1 13 ? 10.06448 12.55624 44.85603 1.000 147.14981 13 SER I O 1
ATOM 1193 N N . ASN D 1 14 ? 11.48111 13.27129 43.21876 1.000 141.86269 14 ASN I N 1
ATOM 1194 C CA . ASN D 1 14 ? 12.58451 13.84266 44.02409 1.000 139.43102 14 ASN I CA 1
ATOM 1195 C C . ASN D 1 14 ? 12.94525 15.22910 43.41500 1.000 135.93061 14 ASN I C 1
ATOM 1196 O O . ASN D 1 14 ? 13.85911 15.29183 42.63327 1.000 137.85855 14 ASN I O 1
ATOM 1207 N N . LYS D 1 15 ? 12.14421 16.24080 43.76665 1.000 136.27188 15 LYS I N 1
ATOM 1208 C CA . LYS D 1 15 ? 12.40575 17.43091 42.90519 1.000 136.32149 15 LYS I CA 1
ATOM 1209 C C . LYS D 1 15 ? 11.49444 18.57849 43.28361 1.000 132.46181 15 LYS I C 1
ATOM 1210 O O . LYS D 1 15 ? 10.40856 18.32219 43.81928 1.000 131.95328 15 LYS I O 1
ATOM 1229 N N . GLY D 1 16 ? 11.88708 19.82245 43.01775 1.000 95.24767 16 GLY I N 1
ATOM 1230 C CA . GLY D 1 16 ? 11.03143 20.95645 43.31442 1.000 85.91097 16 GLY I CA 1
ATOM 1231 C C . GLY D 1 16 ? 11.22161 22.09738 42.33766 1.000 61.79329 16 GLY I C 1
ATOM 1232 O O . GLY D 1 16 ? 12.29212 22.25516 41.72225 1.000 51.42911 16 GLY I O 1
ATOM 1236 N N . ALA D 1 17 ? 10.16611 22.91398 42.21911 1.000 63.58528 17 ALA I N 1
ATOM 1237 C CA . ALA D 1 17 ? 10.13598 24.02062 41.27229 1.000 49.81873 17 ALA I CA 1
ATOM 1238 C C . ALA D 1 17 ? 9.15742 25.10539 41.70593 1.000 40.26959 17 ALA I C 1
ATOM 1239 O O . ALA D 1 17 ? 8.14379 24.83266 42.36102 1.000 38.29844 17 ALA I O 1
ATOM 1246 N N . CYS D 1 18 ? 9.43675 26.31707 41.25852 1.000 39.26867 18 CYS I N 1
ATOM 1247 C CA . CYS D 1 18 ? 8.64250 27.48689 41.58257 1.000 34.47878 18 CYS I CA 1
ATOM 1248 C C . CYS D 1 18 ? 8.21302 28.14328 40.28740 1.000 33.25384 18 CYS I C 1
ATOM 1249 O O . CYS D 1 18 ? 9.00411 28.22928 39.34370 1.000 34.38516 18 CYS I O 1
ATOM 1256 N N . ILE D 1 19 ? 6.98330 28.61841 40.22922 1.000 33.71979 19 ILE I N 1
ATOM 1257 C CA . ILE D 1 19 ? 6.66312 29.49761 39.11752 1.000 38.54365 19 ILE I CA 1
ATOM 1258 C C . ILE D 1 19 ? 6.40910 30.91366 39.64694 1.000 34.95767 19 ILE I C 1
ATOM 1259 O O . ILE D 1 19 ? 5.80287 31.10690 40.69368 1.000 31.55660 19 ILE I O 1
ATOM 1285 N N . LEU D 1 21 ? 5.06910 34.75893 39.21066 1.000 36.98960 21 LEU I N 1
ATOM 1286 C CA . LEU D 1 21 ? 3.96853 35.50053 38.62119 1.000 38.07211 21 LEU I CA 1
ATOM 1287 C C . LEU D 1 21 ? 4.12902 36.95094 39.03358 1.000 38.48380 21 LEU I C 1
ATOM 1288 O O . LEU D 1 21 ? 4.38934 37.25314 40.19947 1.000 39.58689 21 LEU I O 1
ATOM 1304 N N . MET D 1 22 ? 3.94801 37.84146 38.07362 1.000 42.06442 22 MET I N 1
ATOM 1305 C CA . MET D 1 22 ? 3.89727 39.27313 38.32029 1.000 45.43028 22 MET I CA 1
ATOM 1306 C C . MET D 1 22 ? 2.43400 39.66694 38.55829 1.000 46.72430 22 MET I C 1
ATOM 1307 O O . MET D 1 22 ? 1.66115 39.70147 37.60971 1.000 46.33414 22 MET I O 1
ATOM 1321 N N . VAL E 1 1 ?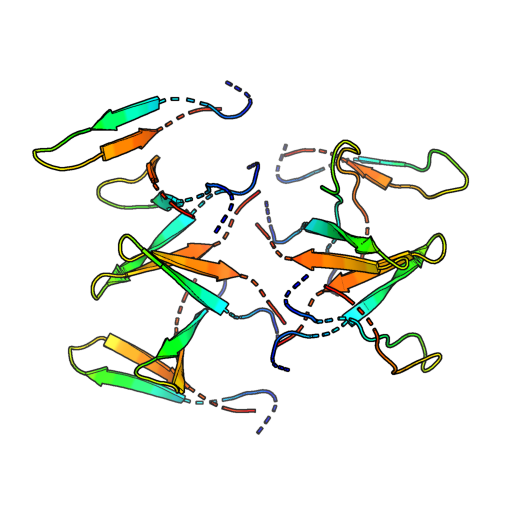 29.54143 55.11026 27.52169 1.000 46.90692 1 VAL E N 1
ATOM 1322 C CA . VAL E 1 1 ? 30.44644 54.01304 27.86702 1.000 46.93019 1 VAL E CA 1
ATOM 1323 C C . VAL E 1 1 ? 31.10707 53.66538 26.53601 1.000 51.12769 1 VAL E C 1
ATOM 1324 O O . VAL E 1 1 ? 30.48070 53.01749 25.69011 1.000 50.67805 1 VAL E O 1
ATOM 1355 N N . LYS E 1 3 ? 28.68687 54.23371 23.32593 1.000 57.64885 3 LYS E N 1
ATOM 1356 C CA . LYS E 1 3 ? 27.22067 54.20928 23.28620 1.000 57.15203 3 LYS E CA 1
ATOM 1357 C C . LYS E 1 3 ? 26.56873 54.72515 24.56661 1.000 53.14090 3 LYS E C 1
ATOM 1358 O O . LYS E 1 3 ? 27.15013 54.60572 25.64399 1.000 51.62540 3 LYS E O 1
ATOM 1377 N N . LEU E 1 4 ? 25.35429 55.28042 24.44729 1.000 51.28307 4 LEU E N 1
ATOM 1378 C CA . LEU E 1 4 ? 24.62025 55.75663 25.61881 1.000 47.65717 4 LEU E CA 1
ATOM 1379 C C . LEU E 1 4 ? 24.06279 54.57858 26.40669 1.000 42.80183 4 LEU E C 1
ATOM 1380 O O . LEU E 1 4 ? 23.28740 53.77191 25.87748 1.000 42.10747 4 LEU E O 1
ATOM 1396 N N . VAL E 1 5 ? 24.44683 54.50281 27.67704 1.000 35.39583 5 VAL E N 1
ATOM 1397 C CA . VAL E 1 5 ? 24.05206 53.42585 28.56681 1.000 34.47683 5 VAL E CA 1
ATOM 1398 C C . VAL E 1 5 ? 23.50784 54.00968 29.85583 1.000 32.60964 5 VAL E C 1
ATOM 1399 O O . VAL E 1 5 ? 24.14034 54.89149 30.45272 1.000 32.43007 5 VAL E O 1
ATOM 1432 N N . PHE E 1 7 ? 22.48201 54.26445 33.80027 1.000 38.64716 7 PHE E N 1
ATOM 1433 C CA . PHE E 1 7 ? 22.96677 53.89179 35.13181 1.000 40.99531 7 PHE E CA 1
ATOM 1434 C C . PHE E 1 7 ? 21.86910 54.19329 36.16262 1.000 43.41627 7 PHE E C 1
ATOM 1435 O O . PHE E 1 7 ? 21.36766 55.31984 36.20974 1.000 44.54746 7 PHE E O 1
ATOM 1452 N N . CYS E 1 8 ? 21.49776 53.20379 36.98644 1.000 41.57862 8 CYS E N 1
ATOM 1453 C CA . CYS E 1 8 ? 20.46370 53.37078 37.99513 1.000 44.66528 8 CYS E CA 1
ATOM 1454 C C . CYS E 1 8 ? 20.92181 52.90915 39.37104 1.000 53.23927 8 CYS E C 1
ATOM 1455 O O . CYS E 1 8 ? 21.77874 52.02791 39.49969 1.000 56.40896 8 CYS E O 1
ATOM 1462 N N . GLU E 1 9 ? 20.29573 53.47413 40.40104 1.000 63.31866 9 GLU E N 1
ATOM 1463 C CA . GLU E 1 9 ? 20.57096 53.12094 41.78355 1.000 71.03146 9 GLU E CA 1
ATOM 1464 C C . GLU E 1 9 ? 19.55686 52.10466 42.28662 1.000 82.40226 9 GLU E C 1
ATOM 1465 O O . GLU E 1 9 ? 18.36079 52.21877 42.01247 1.000 80.03565 9 GLU E O 1
ATOM 1477 N N . ASP E 1 10 ? 20.05870 51.09112 42.99811 1.000 96.88565 10 ASP E N 1
ATOM 1478 C CA . ASP E 1 10 ? 19.28670 50.22393 43.88401 1.000 109.34155 10 ASP E CA 1
ATOM 1479 C C . ASP E 1 10 ? 19.96103 50.17702 45.25427 1.000 124.00739 10 ASP E C 1
ATOM 1480 O O . ASP E 1 10 ? 20.07770 49.11862 45.88326 1.000 130.47789 10 ASP E O 1
ATOM 1489 N N . VAL E 1 11 ? 20.40777 51.34489 45.73210 1.000 132.28806 11 VAL E N 1
ATOM 1490 C CA . VAL E 1 11 ? 21.27118 51.40801 46.90960 1.000 139.93633 11 VAL E CA 1
ATOM 1491 C C . VAL E 1 11 ? 20.61202 50.72468 48.10517 1.000 149.51061 11 VAL E C 1
ATOM 1492 O O . VAL E 1 11 ? 21.21119 49.85757 48.75303 1.000 152.59632 11 VAL E O 1
ATOM 1505 N N . GLY E 1 12 ? 19.37435 51.10739 48.41927 1.000 154.59448 12 GLY E N 1
ATOM 1506 C CA . GLY E 1 12 ? 18.68842 50.58604 49.58766 1.000 157.91204 12 GLY E CA 1
ATOM 1507 C C . GLY E 1 12 ? 17.88214 51.64480 50.31382 1.000 160.30519 12 GLY E C 1
ATOM 1508 O O . GLY E 1 12 ? 18.45015 52.58036 50.88570 1.000 161.82449 12 GLY E O 1
ATOM 1512 N N . SER E 1 13 ? 16.55630 51.50704 50.29468 1.000 157.41920 13 SER E N 1
ATOM 1513 C CA . SER E 1 13 ? 15.60785 52.47955 50.83234 1.000 161.61716 13 SER E CA 1
ATOM 1514 C C . SER E 1 13 ? 15.68015 53.82731 50.12377 1.000 160.38203 13 SER E C 1
ATOM 1515 O O . SER E 1 13 ? 15.07403 54.80282 50.58653 1.000 167.99560 13 SER E O 1
ATOM 1523 N N . ASN E 1 14 ? 16.40467 53.91080 49.01187 1.000 152.17165 14 ASN E N 1
ATOM 1524 C CA . ASN E 1 14 ? 16.41377 55.08329 48.13844 1.000 149.82726 14 ASN E CA 1
ATOM 1525 C C . ASN E 1 14 ? 16.20929 54.55149 46.72520 1.000 143.85888 14 ASN E C 1
ATOM 1526 O O . ASN E 1 14 ? 17.15955 54.09725 46.07674 1.000 141.00300 14 ASN E O 1
ATOM 1537 N N . LYS E 1 15 ? 14.96448 54.61284 46.254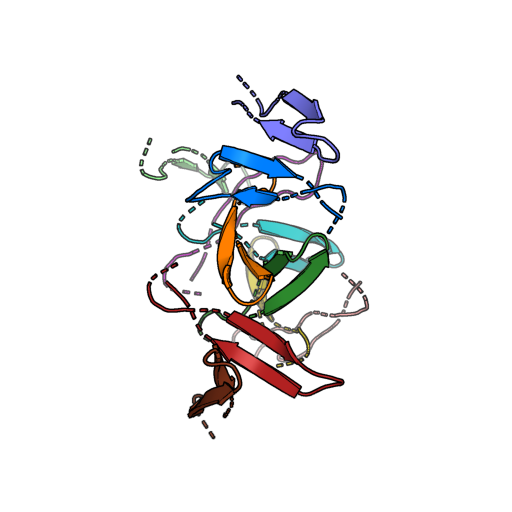92 1.000 148.91737 15 LYS E N 1
ATOM 1538 C CA . LYS E 1 15 ? 14.55066 53.94427 45.03440 1.000 139.90551 15 LYS E CA 1
ATOM 1539 C C . LYS E 1 15 ? 15.40130 54.40370 43.84971 1.000 129.58594 15 LYS E C 1
ATOM 1540 O O . LYS E 1 15 ? 16.22852 55.31479 43.94447 1.000 134.29371 15 LYS E O 1
ATOM 1559 N N . GLY E 1 16 ? 15.17902 53.74836 42.71396 1.000 116.10842 16 GLY E N 1
ATOM 1560 C CA . GLY E 1 16 ? 16.06263 53.88070 41.57560 1.000 107.59592 16 GLY E CA 1
ATOM 1561 C C . GLY E 1 16 ? 15.74162 54.97306 40.57941 1.000 90.54108 16 GLY E C 1
ATOM 1562 O O . GLY E 1 16 ? 14.76860 54.89313 39.82324 1.000 86.63720 16 GLY E O 1
ATOM 1566 N N . ALA E 1 17 ? 16.57367 56.00024 40.56589 1.000 72.76291 17 ALA E N 1
ATOM 1567 C CA . ALA E 1 17 ? 16.63113 56.94926 39.46784 1.000 58.64301 17 ALA E CA 1
ATOM 1568 C C . ALA E 1 17 ? 17.78036 56.54523 38.56090 1.000 46.81912 17 ALA E C 1
ATOM 1569 O O . ALA E 1 17 ? 18.69757 55.83078 38.97791 1.000 48.19881 17 ALA E O 1
ATOM 1576 N N . CYS E 1 18 ? 17.74788 56.99711 37.31371 1.000 44.71781 18 CYS E N 1
ATOM 1577 C CA . CYS E 1 18 ? 18.86841 56.67008 36.45545 1.000 40.21353 18 CYS E CA 1
ATOM 1578 C C . CYS E 1 18 ? 19.26478 57.83464 35.57389 1.000 37.69168 18 CYS E C 1
ATOM 1579 O O . CYS E 1 18 ? 18.49851 58.77281 35.33861 1.000 36.44324 18 CYS E O 1
ATOM 1586 N N . ILE E 1 19 ? 20.47458 57.73250 35.04953 1.000 38.45278 19 ILE E N 1
ATOM 1587 C CA . ILE E 1 19 ? 20.95145 58.66892 34.05605 1.000 39.88844 19 ILE E CA 1
ATOM 1588 C C . ILE E 1 19 ? 21.76941 57.95563 32.97686 1.000 37.27122 19 ILE E C 1
ATOM 1589 O O . ILE E 1 19 ? 22.35096 56.91114 33.22388 1.000 37.30301 19 ILE E O 1
ATOM 1615 N N . LEU E 1 21 ? 24.76272 57.52961 30.37844 1.000 40.54466 21 LEU E N 1
ATOM 1616 C CA . LEU E 1 21 ? 26.17152 57.87332 30.38077 1.000 45.25444 21 LEU E CA 1
ATOM 1617 C C . LEU E 1 21 ? 26.78994 57.27870 29.12755 1.000 45.80650 21 LEU E C 1
ATOM 1618 O O . LEU E 1 21 ? 26.31737 56.25139 28.64443 1.000 44.65390 21 LEU E O 1
ATOM 1634 N N . MET E 1 22 ? 27.82650 57.92682 28.59715 1.000 48.68858 22 MET E N 1
ATOM 1635 C CA . MET E 1 22 ? 28.61227 57.36821 27.50271 1.000 50.77734 22 MET E CA 1
ATOM 1636 C C . MET E 1 22 ? 29.6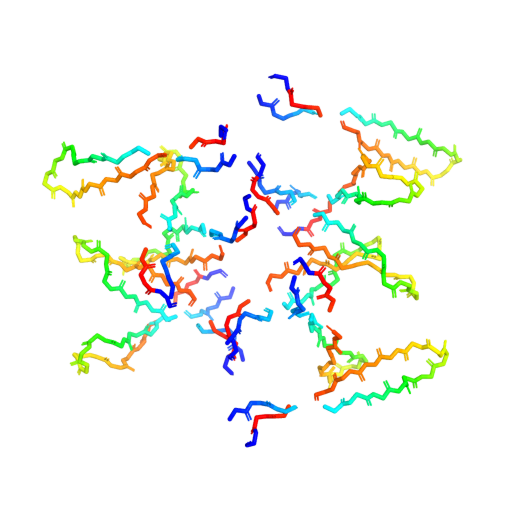2213 56.33003 28.03105 1.000 54.71632 22 MET E C 1
ATOM 1637 O O . MET E 1 22 ? 30.47592 56.63918 28.86750 1.000 58.17690 22 MET E O 1
ATOM 1651 N N . VAL F 1 1 ? 23.63754 33.23594 45.53510 1.000 41.44136 1 VAL A N 1
ATOM 1652 C CA . VAL F 1 1 ? 24.44011 34.24884 44.87020 1.000 43.52995 1 VAL A CA 1
ATOM 1653 C C . VAL F 1 1 ? 24.85883 35.30461 45.89684 1.000 47.78010 1 VAL A C 1
ATOM 1654 O O . VAL F 1 1 ? 24.04712 36.13340 46.32575 1.000 49.70373 1 VAL A O 1
ATOM 1685 N N . LYS F 1 3 ? 22.29864 36.54018 48.83529 1.000 67.34592 3 LYS A N 1
ATOM 1686 C CA . LYS F 1 3 ? 20.86389 36.35181 48.94674 1.000 68.01473 3 LYS A CA 1
ATOM 1687 C C . LYS F 1 3 ? 20.41201 35.27194 47.98283 1.000 64.67597 3 LYS A C 1
ATOM 1688 O O . LYS F 1 3 ? 21.14872 34.86361 47.08116 1.000 64.01283 3 LYS A O 1
ATOM 1707 N N . LEU F 1 4 ? 19.18161 34.82135 48.18237 1.000 55.36769 4 LEU A N 1
ATOM 1708 C CA . LEU F 1 4 ? 18.58943 33.82352 47.31001 1.000 49.82332 4 LEU A CA 1
ATOM 1709 C C . LEU F 1 4 ? 18.11759 34.50698 46.03769 1.000 44.82301 4 LEU A C 1
ATOM 1710 O O . LEU F 1 4 ? 17.44467 35.53948 46.08946 1.000 47.29703 4 LEU A O 1
ATOM 1726 N N . VAL F 1 5 ? 18.48476 33.94427 44.89942 1.000 38.24246 5 VAL A N 1
ATOM 1727 C CA . VAL F 1 5 ? 18.10169 34.52513 43.62772 1.000 36.10235 5 VAL A CA 1
ATOM 1728 C C . VAL F 1 5 ? 17.48243 33.42788 42.78981 1.000 31.74986 5 VAL A C 1
ATOM 1729 O O . VAL F 1 5 ? 17.94981 32.28070 42.79973 1.000 29.65802 5 VAL A O 1
ATOM 1762 N N . PHE F 1 7 ? 16.60731 31.30884 39.55660 1.000 31.67504 7 PHE A N 1
ATOM 1763 C CA . PHE F 1 7 ? 17.15725 30.92789 38.26406 1.000 27.68709 7 PHE A CA 1
ATOM 1764 C C . PHE F 1 7 ? 16.06597 30.26748 37.43788 1.000 26.43914 7 PHE A C 1
ATOM 1765 O O . PHE F 1 7 ? 15.58207 29.18014 37.77660 1.000 26.16652 7 PHE A O 1
ATOM 1782 N N . CYS F 1 8 ? 15.65695 30.94076 36.36735 1.000 48.32994 8 CYS A N 1
ATOM 1783 C CA . CYS F 1 8 ? 14.51437 30.53710 35.56649 1.000 44.61269 8 CYS A CA 1
ATOM 1784 C C . CYS F 1 8 ? 14.95729 30.06116 34.19334 1.000 50.22381 8 CYS A C 1
ATOM 1785 O O . CYS F 1 8 ? 15.85007 30.64799 33.57404 1.000 50.55763 8 CYS A O 1
ATOM 1792 N N . GLU F 1 9 ? 14.30575 29.00751 33.70719 1.000 45.21010 9 GLU A N 1
ATOM 1793 C CA . GLU F 1 9 ? 14.60964 28.45515 32.39653 1.000 52.57235 9 GLU A CA 1
ATOM 1794 C C . GLU F 1 9 ? 13.89010 29.20993 31.29101 1.000 67.19648 9 GLU A C 1
ATOM 1795 O O . GLU F 1 9 ? 12.73148 29.61108 31.43975 1.000 69.12098 9 GLU A O 1
ATOM 1807 N N . ASP F 1 10 ? 14.58187 29.38489 30.16735 1.000 93.39770 10 ASP A N 1
ATOM 1808 C CA . ASP F 1 10 ? 14.06202 30.17222 29.05941 1.000 97.32033 10 ASP A CA 1
ATOM 1809 C C . ASP F 1 10 ? 13.37631 29.32580 28.00453 1.000 98.52803 10 ASP A C 1
ATOM 1810 O O . ASP F 1 10 ? 12.42068 29.79222 27.37684 1.000 98.26667 10 ASP A O 1
ATOM 1819 N N . VAL F 1 11 ? 13.85275 28.09804 27.79274 1.000 92.08466 11 VAL A N 1
ATOM 1820 C CA . VAL F 1 11 ? 13.32001 27.23056 26.75099 1.000 93.70275 11 VAL A CA 1
ATOM 1821 C C . VAL F 1 11 ? 13.37544 25.79076 27.23778 1.000 93.51073 11 VAL A C 1
ATOM 1822 O O . VAL F 1 11 ? 14.07948 25.45630 28.19762 1.000 88.00930 11 VAL A O 1
ATOM 1835 N N . GLY F 1 12 ? 12.58749 24.94260 26.58796 1.000 98.34886 12 GLY A N 1
ATOM 1836 C CA . GLY F 1 12 ? 12.68281 23.51552 26.77509 1.000 99.51106 12 GLY A CA 1
ATOM 1837 C C . GLY F 1 12 ? 11.72047 22.95224 27.79345 1.000 96.15877 12 GLY A C 1
ATOM 1838 O O . GLY F 1 12 ? 10.58589 23.42233 27.92947 1.000 93.85255 12 GLY A O 1
ATOM 1842 N N . SER F 1 13 ? 12.20588 21.94929 28.52932 1.000 107.67212 13 SER A N 1
ATOM 1843 C CA . SER F 1 13 ? 11.36788 21.14503 29.41122 1.000 106.94315 13 SER A CA 1
ATOM 1844 C C . SER F 1 13 ? 10.66868 21.99903 30.45856 1.000 100.99495 13 SER A C 1
ATOM 1845 O O . SER F 1 13 ? 9.43580 22.01331 30.55219 1.000 98.89187 13 SER A O 1
ATOM 1853 N N . ASN F 1 14 ? 11.44891 22.71094 31.26514 1.000 89.48265 14 ASN A N 1
ATOM 1854 C CA . ASN F 1 14 ? 10.94907 23.40306 32.44197 1.000 85.17083 14 ASN A CA 1
ATOM 1855 C C . ASN F 1 14 ? 10.92953 24.91392 32.25144 1.000 82.73586 14 ASN A C 1
ATOM 1856 O O . ASN F 1 14 ? 11.13033 25.66582 33.20790 1.000 77.92783 14 ASN A O 1
ATOM 1867 N N . LYS F 1 15 ? 10.68760 25.37645 31.02836 1.000 77.38340 15 LYS A N 1
ATOM 1868 C CA . LYS F 1 15 ? 10.64423 26.81340 30.79737 1.000 75.72071 15 LYS A CA 1
ATOM 1869 C C . LYS F 1 15 ? 9.53997 27.43671 31.64301 1.000 72.00003 15 LYS A C 1
ATOM 1870 O O . LYS F 1 15 ? 8.48044 26.83824 31.86240 1.000 73.45197 15 LYS A O 1
ATOM 1889 N N . GLY F 1 16 ? 9.80075 28.64456 32.12417 1.000 88.18120 16 GLY A N 1
ATOM 1890 C CA . GLY F 1 16 ? 8.88473 29.30881 33.01735 1.000 78.23936 16 GLY A CA 1
ATOM 1891 C C . GLY F 1 16 ? 8.95432 28.83882 34.44731 1.000 71.01240 16 GLY A C 1
ATOM 1892 O O . GLY F 1 16 ? 8.26194 29.40214 35.30135 1.000 67.52249 16 GLY A O 1
ATOM 1896 N N . ALA F 1 17 ? 9.75417 27.82394 34.73491 1.000 48.50761 17 ALA A N 1
ATOM 1897 C CA . ALA F 1 17 ? 9.95979 27.35192 36.09680 1.000 43.51200 17 ALA A CA 1
ATOM 1898 C C . ALA F 1 17 ? 11.31798 27.82919 36.59158 1.000 36.48556 17 ALA A C 1
ATOM 1899 O O . ALA F 1 17 ? 12.26866 27.96348 35.81279 1.000 38.60596 17 ALA A O 1
ATOM 1906 N N . CYS F 1 18 ? 11.39875 28.08269 37.89699 1.000 36.30295 18 CYS A N 1
ATOM 1907 C CA . CYS F 1 18 ? 12.59219 28.65444 38.50908 1.000 34.54468 18 CYS A CA 1
ATOM 1908 C C . CYS F 1 18 ? 12.99502 27.86523 39.74775 1.000 34.52322 18 CYS A C 1
ATOM 1909 O O . CYS F 1 18 ? 12.17618 27.20550 40.39190 1.000 33.91619 18 CYS A O 1
ATOM 1916 N N . ILE F 1 19 ? 14.28197 27.94466 40.06697 1.000 35.47491 19 ILE A N 1
ATOM 1917 C CA . ILE F 1 19 ? 14.76434 27.45819 41.35110 1.000 36.21036 19 ILE A CA 1
ATOM 1918 C C . ILE F 1 19 ? 15.58312 28.55613 42.04115 1.000 36.56916 19 ILE A C 1
ATOM 1919 O O . ILE F 1 19 ? 16.22203 29.36334 41.37670 1.000 38.94400 19 ILE A O 1
ATOM 1945 N N . LEU F 1 21 ? 18.65609 29.74541 44.10383 1.000 41.75851 21 LEU A N 1
ATOM 1946 C CA . LEU F 1 21 ? 20.03929 29.40867 44.40095 1.000 44.39328 21 LEU A CA 1
ATOM 1947 C C . LEU F 1 21 ? 20.74905 30.58299 45.06054 1.000 43.54628 21 LEU A C 1
ATOM 1948 O O . LEU F 1 21 ? 20.32824 31.73629 44.95386 1.000 41.07795 21 LEU A O 1
ATOM 1964 N N . MET F 1 22 ? 21.84447 30.27797 45.73695 1.000 49.48283 22 MET A N 1
ATOM 1965 C CA . MET F 1 22 ? 22.58306 31.28781 46.45390 1.000 51.58813 22 MET A CA 1
ATOM 1966 C C . MET F 1 22 ? 23.59584 31.91178 45.52708 1.000 52.97716 22 MET A C 1
ATOM 1967 O O . MET F 1 22 ? 24.32254 31.20794 44.82930 1.000 53.61319 22 MET A O 1
ATOM 1981 N N . VAL G 1 1 ? 36.18076 43.69252 29.07325 1.000 32.73613 1 VAL C N 1
ATOM 1982 C CA . VAL G 1 1 ? 37.47376 43.09099 28.78350 1.000 35.75970 1 VAL C CA 1
ATOM 1983 C C . VAL G 1 1 ? 38.08656 44.02148 27.75213 1.000 39.87425 1 VAL C C 1
ATOM 1984 O O . VAL G 1 1 ? 37.88852 43.80574 26.55926 1.000 40.61717 1 VAL C O 1
ATOM 2015 N N . LYS G 1 3 ? 35.06114 45.29741 25.13627 1.000 42.43421 3 LYS C N 1
ATOM 2016 C CA . LYS G 1 3 ? 33.77092 44.62913 24.95131 1.000 42.24334 3 LYS C CA 1
ATOM 2017 C C . LYS G 1 3 ? 33.25134 43.90831 26.20727 1.000 37.33083 3 LYS C C 1
ATOM 2018 O O . LYS G 1 3 ? 34.02473 43.36678 26.99201 1.000 35.96123 3 LYS C O 1
ATOM 2037 N N . LEU G 1 4 ? 31.93422 43.86757 26.36986 1.000 28.66491 4 LEU C N 1
ATOM 2038 C CA . LEU G 1 4 ? 31.35988 43.05157 27.43645 1.000 28.24711 4 LEU C CA 1
ATOM 2039 C C . LEU G 1 4 ? 31.70136 41.58063 27.21914 1.000 29.27733 4 LEU C C 1
ATOM 2040 O O . LEU G 1 4 ? 31.70124 41.08301 26.08886 1.000 29.33609 4 LEU C O 1
ATOM 2056 N N . VAL G 1 5 ? 32.02753 40.90016 28.31706 1.000 27.35031 5 VAL C N 1
ATOM 2057 C CA . VAL G 1 5 ? 32.26189 39.45639 28.35723 1.000 28.27591 5 VAL C CA 1
ATOM 2058 C C . VAL G 1 5 ? 31.54180 38.96965 29.61580 1.000 28.32003 5 VAL C C 1
ATOM 2059 O O . VAL G 1 5 ? 31.59765 39.61192 30.66905 1.000 31.28352 5 VAL C O 1
ATOM 2092 N N . PHE G 1 7 ? 31.25058 36.58348 32.75042 1.000 26.95351 7 PHE C N 1
ATOM 2093 C CA . PHE G 1 7 ? 32.09984 35.73698 33.59375 1.000 27.33863 7 PHE C CA 1
ATOM 2094 C C . PHE G 1 7 ? 31.18642 34.96415 34.52412 1.000 28.34135 7 PHE C C 1
ATOM 2095 O O . PHE G 1 7 ? 30.36860 35.53932 35.21377 1.000 28.91853 7 PHE C O 1
ATOM 2112 N N . CYS G 1 8 ? 31.32159 33.64102 34.52160 1.000 27.59056 8 CYS C N 1
ATOM 2113 C CA . CYS G 1 8 ? 30.32801 32.74467 35.09752 1.000 32.74479 8 CYS C CA 1
ATOM 2114 C C . CYS G 1 8 ? 30.92344 31.93392 36.23449 1.000 38.58031 8 CYS C C 1
ATOM 2115 O O . CYS G 1 8 ? 32.04090 31.42169 36.11665 1.000 42.22799 8 CYS C O 1
ATOM 2122 N N . GLU G 1 9 ? 30.15561 31.80661 37.32428 1.000 45.46487 9 GLU C N 1
ATOM 2123 C CA . GLU G 1 9 ? 30.48468 30.95266 38.45692 1.000 48.15795 9 GLU C CA 1
ATOM 2124 C C . GLU G 1 9 ? 29.44655 29.84699 38.59823 1.000 49.54960 9 GLU C C 1
ATOM 2125 O O . GLU G 1 9 ? 28.25307 30.07429 38.38849 1.000 48.06267 9 GLU C O 1
ATOM 2137 N N . ASP G 1 10 ? 29.88295 28.66641 39.00958 1.000 57.93780 10 ASP C N 1
ATOM 2138 C CA . ASP G 1 10 ? 28.91373 27.63893 39.34784 1.000 61.07476 10 ASP C CA 1
ATOM 2139 C C . ASP G 1 10 ? 28.19878 28.04312 40.63149 1.000 58.40800 10 ASP C C 1
ATOM 2140 O O . ASP G 1 10 ? 28.81225 28.56310 41.56554 1.000 58.44419 10 ASP C O 1
ATOM 2149 N N . VAL G 1 11 ? 26.87763 27.86429 40.65294 1.000 48.16218 11 VAL C N 1
ATOM 2150 C CA . VAL G 1 11 ? 26.08068 28.12925 41.84286 1.000 51.34217 11 VAL C CA 1
ATOM 2151 C C . VAL G 1 11 ? 25.27779 26.90718 42.25768 1.000 54.52788 11 VAL C C 1
ATOM 2152 O O . VAL G 1 11 ? 24.43921 26.98966 43.15817 1.000 55.41262 11 VAL C O 1
ATOM 2165 N N . GLY G 1 12 ? 25.52729 25.77006 41.61667 1.000 55.07296 12 GLY C N 1
ATOM 2166 C CA . GLY G 1 12 ? 24.83379 24.53212 41.91249 1.000 51.02616 12 GLY C CA 1
ATOM 2167 C C . GLY G 1 12 ? 23.78219 24.21847 40.86987 1.000 49.43125 12 GLY C C 1
ATOM 2168 O O . GLY G 1 12 ? 23.51770 24.98662 39.93840 1.000 45.31548 12 GLY C O 1
ATOM 2172 N N . SER G 1 13 ? 23.17376 23.04426 41.04516 1.000 53.49281 13 SER C N 1
ATOM 2173 C CA . SER G 1 13 ? 22.10549 22.57800 40.16303 1.000 57.22579 13 SER C CA 1
ATOM 2174 C C . SER G 1 13 ? 22.52100 22.67812 38.69974 1.000 57.69377 13 SER C C 1
ATOM 2175 O O . SER G 1 13 ? 21.68610 22.87331 37.81310 1.000 57.33121 13 SER C O 1
ATOM 2183 N N . ASN G 1 14 ? 23.82299 22.55832 38.44798 1.000 49.71313 14 ASN C N 1
ATOM 2184 C CA . ASN G 1 14 ? 24.38262 22.66687 37.10291 1.000 51.15135 14 ASN C CA 1
ATOM 2185 C C . ASN G 1 14 ? 23.96295 23.97682 36.44062 1.000 45.27268 14 ASN C C 1
ATOM 2186 O O . ASN G 1 14 ? 23.51058 24.01925 35.29350 1.000 43.78707 14 ASN C O 1
ATOM 2197 N N . LYS G 1 15 ? 24.13543 25.06383 37.18807 1.000 43.19813 15 LYS C N 1
ATOM 2198 C CA . LYS G 1 15 ? 23.83498 26.40709 36.70833 1.000 40.79340 15 LYS C CA 1
ATOM 2199 C C . LYS G 1 15 ? 25.03849 27.29516 36.95180 1.000 39.69774 15 LYS C C 1
ATOM 2200 O O . LYS G 1 15 ? 25.60363 27.29633 38.05021 1.000 40.28468 15 LYS C O 1
ATOM 2219 N N . GLY G 1 16 ? 25.40285 28.08924 35.94595 1.000 35.38461 16 GLY C N 1
ATOM 2220 C CA . GLY G 1 16 ? 26.41634 29.11684 36.10252 1.000 30.86828 16 GLY C CA 1
ATOM 2221 C C . GLY G 1 16 ? 25.76865 30.47867 36.15736 1.000 26.40508 16 GLY C C 1
ATOM 2222 O O . GLY G 1 16 ? 24.97112 30.84798 35.29203 1.000 25.79797 16 GLY C O 1
ATOM 2226 N N . ALA G 1 17 ? 26.11838 31.23772 37.19421 1.000 30.62399 17 ALA C N 1
ATOM 2227 C CA . ALA G 1 17 ? 25.67537 32.62272 37.28452 1.000 30.95141 17 ALA C CA 1
ATOM 2228 C C . ALA G 1 17 ? 26.70475 33.47805 36.56440 1.000 31.75064 17 ALA C C 1
ATOM 2229 O O . ALA G 1 17 ? 27.89351 33.42176 36.89683 1.000 32.46347 17 ALA C O 1
ATOM 2236 N N . CYS G 1 18 ? 26.25125 34.25206 35.58075 1.000 30.03269 18 CYS C N 1
ATOM 2237 C CA . CYS G 1 18 ? 27.12503 34.95539 34.66217 1.000 28.97933 18 CYS C CA 1
ATOM 2238 C C . CYS G 1 18 ? 26.88630 36.45181 34.74666 1.000 29.22031 18 CYS C C 1
ATOM 2239 O O . CYS G 1 18 ? 25.74482 36.91949 34.66611 1.000 28.43885 18 CYS C O 1
ATOM 2246 N N . ILE G 1 19 ? 27.98095 37.18273 34.89201 1.000 33.46390 19 ILE C N 1
ATOM 2247 C CA . ILE G 1 19 ? 28.00599 38.62421 35.04354 1.000 33.69335 19 ILE C CA 1
ATOM 2248 C C . ILE G 1 19 ? 28.74452 39.20130 33.84338 1.000 29.67803 19 ILE C C 1
ATOM 2249 O O . ILE G 1 19 ? 29.74158 38.64567 33.42840 1.000 29.18587 19 ILE C O 1
ATOM 2275 N N . LEU G 1 21 ? 31.23089 41.84484 32.25517 1.000 28.27783 21 LEU C N 1
ATOM 2276 C CA . LEU G 1 21 ? 32.29574 42.77068 32.65647 1.000 29.13894 21 LEU C CA 1
ATOM 2277 C C . LEU G 1 21 ? 33.00827 43.21255 31.38852 1.000 26.89051 21 LEU C C 1
ATOM 2278 O O . LEU G 1 21 ? 32.99048 42.50789 30.39667 1.000 25.91833 21 LEU C O 1
ATOM 2294 N N . MET G 1 22 ? 33.63798 44.36622 31.40680 1.000 28.12994 22 MET C N 1
ATOM 2295 C CA . MET G 1 22 ? 34.41197 44.77969 30.26080 1.000 30.82981 22 MET C CA 1
ATOM 2296 C C . MET G 1 22 ? 35.80254 44.14639 30.26183 1.000 31.05363 22 MET C C 1
ATOM 2297 O O . MET G 1 22 ? 36.50285 44.09058 31.28446 1.000 31.00332 22 MET C O 1
ATOM 2311 N N . VAL H 1 1 ? 23.11851 36.40776 22.85479 1.000 44.78674 1 VAL D N 1
ATOM 2312 C CA . VAL H 1 1 ? 22.32510 37.06029 23.89140 1.000 46.71401 1 VAL D CA 1
ATOM 2313 C C . VAL H 1 1 ? 21.39672 37.93435 23.04286 1.000 53.20698 1 VAL D C 1
ATOM 2314 O O . VAL H 1 1 ? 21.86261 38.86115 22.36948 1.000 55.49247 1 VAL D O 1
ATOM 2345 N N . LYS H 1 3 ? 22.98873 39.06130 19.79934 1.000 59.96113 3 LYS D N 1
ATOM 2346 C CA . LYS H 1 3 ? 24.39361 39.26968 19.48111 1.000 61.43953 3 LYS D CA 1
ATOM 2347 C C . LYS H 1 3 ? 25.32065 38.29943 20.18797 1.000 59.78750 3 LYS D C 1
ATOM 2348 O O . LYS H 1 3 ? 25.02510 37.85127 21.29314 1.000 56.96145 3 LYS D O 1
ATOM 2367 N N . LEU H 1 4 ? 26.45702 37.97934 19.55583 1.000 60.77875 4 LEU D N 1
ATOM 2368 C CA . LEU H 1 4 ? 27.37684 36.99856 20.11834 1.000 57.89147 4 LEU D CA 1
ATOM 2369 C C . LEU H 1 4 ? 28.27018 37.61737 21.18662 1.000 54.95023 4 LEU D C 1
ATOM 2370 O O . LEU H 1 4 ? 29.09235 38.49599 20.90284 1.000 54.67373 4 LEU D O 1
ATOM 2386 N N . VAL H 1 5 ? 28.16448 37.08589 22.39065 1.000 42.78205 5 VAL D N 1
ATOM 2387 C CA . VAL H 1 5 ? 28.95606 37.51525 23.52351 1.000 36.88687 5 VAL D CA 1
ATOM 2388 C C . VAL H 1 5 ? 29.67361 36.27629 24.02723 1.000 30.12078 5 VAL D C 1
ATOM 2389 O O . VAL H 1 5 ? 29.14501 35.16143 23.92644 1.000 28.87971 5 VAL D O 1
ATOM 2422 N N . PHE H 1 7 ? 31.14719 33.87221 26.91296 1.000 31.22175 7 PHE D N 1
ATOM 2423 C CA . PHE H 1 7 ? 30.90166 33.48607 28.30150 1.000 30.28689 7 PHE D CA 1
ATOM 2424 C C . PHE H 1 7 ? 32.12971 32.69878 28.78073 1.000 29.30083 7 PHE D C 1
ATOM 2425 O O . PHE H 1 7 ? 32.51316 31.72908 28.13420 1.000 32.48038 7 PHE D O 1
ATOM 2442 N N . CYS H 1 8 ? 32.73617 33.09487 29.90272 1.000 32.35737 8 CYS D N 1
ATOM 2443 C CA . CYS H 1 8 ? 33.99059 32.50942 30.35502 1.000 40.89860 8 CYS D CA 1
ATOM 2444 C C . CYS H 1 8 ? 33.84678 32.00635 31.78165 1.000 52.70308 8 CYS D C 1
ATOM 2445 O O . CYS H 1 8 ? 33.06240 32.53872 32.57088 1.000 47.26449 8 CYS D O 1
ATOM 2452 N N . GLU H 1 9 ? 34.62973 30.99098 32.11965 1.000 65.85411 9 GLU D N 1
ATOM 2453 C CA . GLU H 1 9 ? 34.79579 30.60160 33.51535 1.000 76.25173 9 GLU D CA 1
ATOM 2454 C C . GLU H 1 9 ? 36.24173 30.15603 33.69578 1.000 105.28820 9 GLU D C 1
ATOM 2455 O O . GLU H 1 9 ? 37.12756 30.51004 32.91061 1.000 120.03834 9 GLU D O 1
ATOM 2467 N N . ASP H 1 10 ? 36.49889 29.39061 34.75841 1.000 118.57416 10 ASP D N 1
ATOM 2468 C CA . ASP H 1 10 ? 37.82821 28.88397 35.09295 1.000 131.90134 10 ASP D CA 1
ATOM 2469 C C . ASP H 1 10 ? 37.72750 27.36951 35.28592 1.000 143.58171 10 ASP D C 1
ATOM 2470 O O . ASP H 1 10 ? 37.20496 26.91001 36.30996 1.000 144.48431 10 ASP D O 1
ATOM 2479 N N . VAL H 1 11 ? 38.33020 26.65171 34.28416 1.000 145.02344 11 VAL D N 1
ATOM 2480 C CA . VAL H 1 11 ? 38.10166 25.20620 34.00900 1.000 146.28115 11 VAL D CA 1
ATOM 2481 C C . VAL H 1 11 ? 39.06841 24.33892 34.81896 1.000 162.16921 11 VAL D C 1
ATOM 2482 O O . VAL H 1 11 ? 40.06146 24.82292 35.34515 1.000 162.94499 11 VAL D O 1
ATOM 2495 N N . GLY H 1 12 ? 38.72138 23.05614 34.93147 1.000 196.78353 12 GLY D N 1
ATOM 2496 C CA . GLY H 1 12 ? 39.71736 22.12700 35.47510 1.000 229.37459 12 GLY D CA 1
ATOM 2497 C C . GLY H 1 12 ? 40.12675 22.56569 36.85921 1.000 239.96484 12 GLY D C 1
ATOM 2498 O O . GLY H 1 12 ? 39.27804 22.92514 37.67766 1.000 243.53866 12 GLY D O 1
ATOM 2502 N N . SER H 1 13 ? 41.42676 22.58407 37.14879 1.000 154.46864 13 SER D N 1
ATOM 2503 C CA . SER H 1 13 ? 41.83577 23.16584 38.41979 1.000 162.36026 13 SER D CA 1
ATOM 2504 C C . SER H 1 13 ? 42.28649 24.61152 38.29032 1.000 170.74323 13 SER D C 1
ATOM 2505 O O . SER H 1 13 ? 42.08489 25.38253 39.23704 1.000 176.34407 13 SER D O 1
ATOM 2513 N N . ASN H 1 14 ? 42.85957 25.02296 37.15704 1.000 168.86642 14 ASN D N 1
ATOM 2514 C CA . ASN H 1 14 ? 42.72290 26.41861 36.75760 1.000 165.25988 14 ASN D CA 1
ATOM 2515 C C . ASN H 1 14 ? 43.26439 26.81792 35.38437 1.000 163.07294 14 ASN D C 1
ATOM 2516 O O . ASN H 1 14 ? 44.47029 27.00397 35.19633 1.000 163.78702 14 ASN D O 1
ATOM 2527 N N . LYS H 1 15 ? 42.32357 27.00850 34.45177 1.000 139.99837 15 LYS D N 1
ATOM 2528 C CA . LYS H 1 15 ? 42.51828 27.64411 33.15395 1.000 122.45951 15 LYS D CA 1
ATOM 2529 C C . LYS H 1 15 ? 41.15682 28.17152 32.69211 1.000 101.19699 15 LYS D C 1
ATOM 2530 O O . LYS H 1 15 ? 40.14038 27.51301 32.91817 1.000 98.37101 15 LYS D O 1
ATOM 2549 N N . GLY H 1 16 ? 41.13876 29.33556 32.06292 1.000 95.41176 16 GLY D N 1
ATOM 2550 C CA . GLY H 1 16 ? 39.90273 30.00256 31.69622 1.000 87.76712 16 GLY D CA 1
ATOM 2551 C C . GLY H 1 16 ? 39.49568 29.77749 30.25415 1.000 67.26906 16 GLY D C 1
ATOM 2552 O O . GLY H 1 16 ? 40.17383 30.22800 29.32856 1.000 53.15039 16 GLY D O 1
ATOM 2556 N N . ALA H 1 17 ? 38.36741 29.10860 30.07189 1.000 57.67713 17 ALA D N 1
ATOM 2557 C CA . ALA H 1 17 ? 37.84361 28.86018 28.74175 1.000 44.66364 17 ALA D CA 1
ATOM 2558 C C . ALA H 1 17 ? 36.52299 29.58585 28.56901 1.000 36.49040 17 ALA D C 1
ATOM 2559 O O . ALA H 1 17 ? 35.79335 29.83889 29.53365 1.000 37.12268 17 ALA D O 1
ATOM 2566 N N . CYS H 1 18 ? 36.22771 29.92379 27.32682 1.000 36.30072 18 CYS D N 1
ATOM 2567 C CA . CYS H 1 18 ? 35.04545 30.69610 27.00796 1.000 32.57243 18 CYS D CA 1
ATOM 2568 C C . CYS H 1 18 ? 34.33857 30.02396 25.85073 1.000 31.67048 18 CYS D C 1
ATOM 2569 O O . CYS H 1 18 ? 34.91325 29.18776 25.15092 1.000 32.11139 18 CYS D O 1
ATOM 2576 N N . ILE H 1 19 ? 33.07522 30.39408 25.65987 1.000 29.25071 19 ILE D N 1
ATOM 2577 C CA . ILE H 1 19 ? 32.35654 30.01408 24.44927 1.000 33.59084 19 ILE D CA 1
ATOM 2578 C C . ILE H 1 19 ? 31.48772 31.17682 23.97810 1.000 32.84204 19 ILE D C 1
ATOM 2579 O O . ILE H 1 19 ? 31.08558 31.99996 24.78320 1.000 29.08191 19 ILE D O 1
ATOM 2605 N N . LEU H 1 21 ? 28.04772 32.65759 22.82747 1.000 41.10729 21 LEU D N 1
ATOM 2606 C CA . LEU H 1 21 ? 26.61351 32.38635 22.89312 1.000 44.36128 21 LEU D CA 1
ATOM 2607 C C . LEU H 1 21 ? 25.85669 33.62319 22.43235 1.000 47.56546 21 LEU D C 1
ATOM 2608 O O . LEU H 1 21 ? 26.35847 34.74750 22.50677 1.000 48.66876 21 LEU D O 1
ATOM 2624 N N . MET H 1 22 ? 24.64008 33.41072 21.97003 1.000 53.90655 22 MET D N 1
ATOM 2625 C CA . MET H 1 22 ? 23.81489 34.50824 21.52509 1.000 55.09972 22 MET D CA 1
ATOM 2626 C C . MET H 1 22 ? 23.00855 35.09983 22.67158 1.000 52.00046 22 MET D C 1
ATOM 2627 O O . MET H 1 22 ? 22.30305 34.38274 23.38070 1.000 50.64277 22 MET D O 1
ATOM 2641 N N . VAL I 1 1 ? 46.72542 39.75812 22.39997 1.000 106.36404 1 VAL J N 1
ATOM 2642 C CA . VAL I 1 1 ? 48.02064 39.91092 21.76051 1.000 111.74644 1 VAL J CA 1
ATOM 2643 C C . VAL I 1 1 ? 47.90819 41.06334 20.76503 1.000 120.18483 1 VAL J C 1
ATOM 2644 O O . VAL I 1 1 ? 47.04747 41.05147 19.88093 1.000 121.52164 1 VAL J O 1
ATOM 2675 N N . LYS I 1 3 ? 44.26841 44.09483 20.70814 1.000 119.12263 3 LYS J N 1
ATOM 2676 C CA . LYS I 1 3 ? 42.98627 43.46138 20.99224 1.000 110.63651 3 LYS J CA 1
ATOM 2677 C C . LYS I 1 3 ? 43.10878 41.93670 21.11193 1.000 95.25681 3 LYS J C 1
ATOM 2678 O O . LYS I 1 3 ? 44.11558 41.33744 20.72375 1.000 90.93381 3 LYS J O 1
ATOM 2697 N N . LEU I 1 4 ? 42.06402 41.33022 21.67650 1.000 87.88543 4 LEU J N 1
ATOM 2698 C CA . LEU I 1 4 ? 42.08491 39.91692 22.01258 1.000 78.39769 4 LEU J CA 1
ATOM 2699 C C . LEU I 1 4 ? 41.69091 39.05496 20.81905 1.000 71.24193 4 LEU J C 1
ATOM 2700 O O . LEU I 1 4 ? 40.93639 39.46515 19.92753 1.000 70.93075 4 LEU J O 1
ATOM 2716 N N . VAL I 1 5 ? 42.24187 37.84900 20.81843 1.000 59.94720 5 VAL J N 1
ATOM 2717 C CA . VAL I 1 5 ? 42.06507 36.86238 19.78446 1.000 51.82065 5 VAL J CA 1
ATOM 2718 C C . VAL I 1 5 ? 41.57223 35.57042 20.41552 1.000 44.85627 5 VAL J C 1
ATOM 2719 O O . VAL I 1 5 ? 42.13437 35.13455 21.42667 1.000 45.25419 5 VAL J O 1
ATOM 2752 N N . PHE I 1 7 ? 40.96279 31.46527 20.13108 1.000 28.30588 7 PHE J N 1
ATOM 2753 C CA . PHE I 1 7 ? 41.20356 30.22202 19.42327 1.000 29.31893 7 PHE J CA 1
ATOM 2754 C C . PHE I 1 7 ? 40.20122 29.15814 19.87867 1.000 26.41033 7 PHE J C 1
ATOM 2755 O O . PHE I 1 7 ? 40.02230 28.94032 21.07095 1.000 25.82780 7 PHE J O 1
ATOM 2772 N N . CYS I 1 8 ? 39.54679 28.49625 18.93288 1.000 26.23314 8 CYS J N 1
ATOM 2773 C CA . CYS I 1 8 ? 38.38535 27.68045 19.26283 1.000 26.90634 8 CYS J CA 1
ATOM 2774 C C . CYS I 1 8 ? 38.59163 26.28979 18.68789 1.000 30.72410 8 CYS J C 1
ATOM 2775 O O . CYS I 1 8 ? 39.04528 26.13542 17.54819 1.000 33.60088 8 CYS J O 1
ATOM 2782 N N . GLU I 1 9 ? 38.23077 25.29078 19.48336 1.000 36.55177 9 GLU J N 1
ATOM 2783 C CA . GLU I 1 9 ? 38.59602 23.89908 19.26833 1.000 43.78487 9 GLU J CA 1
ATOM 2784 C C . GLU I 1 9 ? 37.53790 23.07226 19.97361 1.000 55.52813 9 GLU J C 1
ATOM 2785 O O . GLU I 1 9 ? 36.73494 23.60313 20.74036 1.000 52.31373 9 GLU J O 1
ATOM 2797 N N . ASP I 1 10 ? 37.57362 21.76566 19.76149 1.000 62.60037 10 ASP J N 1
ATOM 2798 C CA . ASP I 1 10 ? 36.62507 20.88282 20.42615 1.000 77.00124 10 ASP J CA 1
ATOM 2799 C C . ASP I 1 10 ? 37.28761 20.19207 21.61084 1.000 93.69736 10 ASP J C 1
ATOM 2800 O O . ASP I 1 10 ? 38.31456 19.52027 21.45678 1.000 95.30676 10 ASP J O 1
ATOM 2809 N N . VAL I 1 11 ? 36.67144 20.36301 22.78525 1.000 128.30421 11 VAL J N 1
ATOM 2810 C CA . VAL I 1 11 ? 37.20383 19.83924 24.04211 1.000 133.35217 11 VAL J CA 1
ATOM 2811 C C . VAL I 1 11 ? 37.51041 18.35581 23.92433 1.000 140.17448 11 VAL J C 1
ATOM 2812 O O . VAL I 1 11 ? 38.59510 17.88809 24.29190 1.000 140.19427 11 VAL J O 1
ATOM 2825 N N . GLY I 1 12 ? 36.54833 17.59270 23.42004 1.000 142.84998 12 GLY J N 1
ATOM 2826 C CA . GLY I 1 12 ? 36.49204 16.16433 23.63892 1.000 150.82307 12 GLY J CA 1
ATOM 2827 C C . GLY I 1 12 ? 35.15471 15.85578 24.27926 1.000 157.29639 12 GLY J C 1
ATOM 2828 O O . GLY I 1 12 ? 34.66886 16.64465 25.09589 1.000 157.09379 12 GLY J O 1
ATOM 2832 N N . SER I 1 13 ? 34.54500 14.72781 23.91979 1.000 162.62862 13 SER J N 1
ATOM 2833 C CA . SER I 1 13 ? 33.14233 14.43189 24.19783 1.000 168.80340 13 SER J CA 1
ATOM 2834 C C . SER I 1 13 ? 32.21176 15.28016 23.33803 1.000 168.69313 13 SER J C 1
ATOM 2835 O O . SER I 1 13 ? 30.99597 15.30082 23.57787 1.000 172.41080 13 SER J O 1
ATOM 2843 N N . ASN I 1 14 ? 32.75694 15.98606 22.34178 1.000 159.61646 14 ASN J N 1
ATOM 2844 C CA . ASN I 1 14 ? 31.99058 16.77161 21.37273 1.000 153.59375 14 ASN J CA 1
ATOM 2845 C C . ASN I 1 14 ? 31.42114 18.05276 21.98399 1.000 148.71692 14 ASN J C 1
ATOM 2846 O O . ASN I 1 14 ? 30.37441 18.54488 21.55557 1.000 146.02820 14 ASN J O 1
ATOM 2857 N N . LYS I 1 15 ? 32.10845 18.60629 22.97915 1.000 127.79538 15 LYS J N 1
ATOM 2858 C CA . LYS I 1 15 ? 31.85234 19.94882 23.48079 1.000 112.92348 15 LYS J CA 1
ATOM 2859 C C . LYS I 1 15 ? 33.04972 20.82347 23.13353 1.000 96.92219 15 LYS J C 1
ATOM 2860 O O . LYS I 1 15 ? 34.19199 20.35746 23.11813 1.000 96.44424 15 LYS J O 1
ATOM 2879 N N . GLY I 1 16 ? 32.78314 22.09031 22.83922 1.000 76.40498 16 GLY J N 1
ATOM 2880 C CA . GLY I 1 16 ? 33.83396 22.97566 22.37722 1.000 63.28566 16 GLY J CA 1
ATOM 2881 C C . GLY I 1 16 ? 34.19239 24.07296 23.35595 1.000 54.63247 16 GLY J C 1
ATOM 2882 O O . GLY I 1 16 ? 33.44559 24.34389 24.30518 1.000 51.91556 16 GLY J O 1
ATOM 2886 N N . ALA I 1 17 ? 35.33809 24.71412 23.12785 1.000 55.41515 17 ALA J N 1
ATOM 2887 C CA . ALA I 1 17 ? 35.79222 25.79453 23.98963 1.000 49.52925 17 ALA J CA 1
ATOM 2888 C C . ALA I 1 17 ? 36.80098 26.65515 23.24735 1.000 43.24736 17 ALA J C 1
ATOM 2889 O O . ALA I 1 17 ? 37.51859 26.18408 22.35761 1.000 34.98351 17 ALA J O 1
ATOM 2896 N N . CYS I 1 18 ? 36.85307 27.91969 23.64403 1.000 38.54555 18 CYS J N 1
ATOM 2897 C CA . CYS I 1 18 ? 37.78361 28.88584 23.09654 1.000 32.69689 18 CYS J CA 1
ATOM 2898 C C . CYS I 1 18 ? 38.64691 29.43146 24.21684 1.000 35.99288 18 CYS J C 1
ATOM 2899 O O . CYS I 1 18 ? 38.21817 29.51353 25.37168 1.000 37.43696 18 CYS J O 1
ATOM 2906 N N . ILE I 1 19 ? 39.85957 29.82226 23.85751 1.000 37.46412 19 ILE J N 1
ATOM 2907 C CA . ILE I 1 19 ? 40.72684 30.50518 24.79324 1.000 40.68628 19 ILE J CA 1
ATOM 2908 C C . ILE I 1 19 ? 41.02525 31.85939 24.19581 1.000 39.35894 19 ILE J C 1
ATOM 2909 O O . ILE I 1 19 ? 41.28090 31.97476 23.00301 1.000 37.70791 19 ILE J O 1
ATOM 2935 N N . LEU I 1 21 ? 43.01332 35.48604 23.88267 1.000 63.44979 21 LEU J N 1
ATOM 2936 C CA . LEU I 1 21 ? 44.41463 35.88832 23.79914 1.000 73.06863 21 LEU J CA 1
ATOM 2937 C C . LEU I 1 21 ? 44.51811 37.39338 23.52119 1.000 85.43790 21 LEU J C 1
ATOM 2938 O O . LEU I 1 21 ? 44.13561 37.83841 22.44282 1.000 87.59076 21 LEU J O 1
ATOM 2954 N N . MET I 1 22 ? 45.02058 38.16521 24.48304 1.000 97.55110 22 MET J N 1
ATOM 2955 C CA . MET I 1 22 ? 45.24135 39.59930 24.27253 1.000 104.80912 22 MET J CA 1
ATOM 2956 C C . MET I 1 22 ? 46.64592 39.76741 23.72155 1.000 114.53406 22 MET J C 1
ATOM 2957 O O . MET I 1 22 ? 47.62043 39.87182 24.46645 1.000 118.43871 22 MET J O 1
ATOM 2971 N N . VAL J 1 1 ? 40.71070 42.87396 34.46783 1.000 48.28661 1 VAL G N 1
ATOM 2972 C CA . VAL J 1 1 ? 42.05912 43.19507 34.02347 1.000 49.64180 1 VAL G CA 1
ATOM 2973 C C . VAL J 1 1 ? 43.01948 42.02711 34.13199 1.000 52.20781 1 VAL G C 1
ATOM 2974 O O . VAL J 1 1 ? 43.54533 41.72070 35.20355 1.000 53.94587 1 VAL G O 1
ATOM 3005 N N . LYS J 1 3 ? 42.00987 40.03938 37.18485 1.000 45.26492 3 LYS G N 1
ATOM 3006 C CA . LYS J 1 3 ? 41.09787 40.33703 38.28866 1.000 46.33473 3 LYS G CA 1
ATOM 3007 C C . LYS J 1 3 ? 40.20827 41.55018 37.99589 1.000 41.95353 3 LYS G C 1
ATOM 3008 O O . LYS J 1 3 ? 40.53731 42.42142 37.18916 1.000 37.89138 3 LYS G O 1
ATOM 3027 N N . LEU J 1 4 ? 39.07422 41.55592 38.68754 1.000 39.34334 4 LEU G N 1
ATOM 3028 C CA . LEU J 1 4 ? 38.07954 42.60769 38.55720 1.000 36.79484 4 LEU G CA 1
ATOM 3029 C C . LEU J 1 4 ? 38.60860 43.93529 39.06953 1.000 37.66951 4 LEU G C 1
ATOM 3030 O O . LEU J 1 4 ? 39.07375 44.03354 40.21086 1.000 40.60762 4 LEU G O 1
ATOM 3046 N N . VAL J 1 5 ? 38.49199 44.95884 38.24512 1.000 38.11398 5 VAL G N 1
ATOM 3047 C CA . VAL J 1 5 ? 38.84821 46.28943 38.67205 1.000 36.92604 5 VAL G CA 1
ATOM 3048 C C . VAL J 1 5 ? 37.76294 47.23977 38.21204 1.000 37.22237 5 VAL G C 1
ATOM 3049 O O . VAL J 1 5 ? 37.37094 47.23039 37.04391 1.000 38.09024 5 VAL G O 1
ATOM 3082 N N . PHE J 1 7 ? 36.38693 50.88829 37.15053 1.000 31.31107 7 PHE G N 1
ATOM 3083 C CA . PHE J 1 7 ? 36.79022 52.17514 36.55270 1.000 32.11272 7 PHE G CA 1
ATOM 3084 C C . PHE J 1 7 ? 35.58881 53.13890 36.61383 1.000 29.90015 7 PHE G C 1
ATOM 3085 O O . PHE J 1 7 ? 34.47533 52.81062 36.19568 1.000 27.58332 7 PHE G O 1
ATOM 3102 N N . CYS J 1 8 ? 35.84126 54.32014 37.17284 1.000 31.35785 8 CYS G N 1
ATOM 3103 C CA . CYS J 1 8 ? 34.82204 55.28447 37.55956 1.000 35.32445 8 CYS G CA 1
ATOM 3104 C C . CYS J 1 8 ? 34.88365 56.51014 36.65996 1.000 43.85950 8 CYS G C 1
ATOM 3105 O O . CYS J 1 8 ? 35.93966 56.85088 36.12373 1.000 48.66062 8 CYS G O 1
ATOM 3112 N N . GLU J 1 9 ? 33.75070 57.18842 36.51683 1.000 53.89002 9 GLU G N 1
ATOM 3113 C CA . GLU J 1 9 ? 33.72149 58.47963 35.85155 1.000 58.26397 9 GLU G CA 1
ATOM 3114 C C . GLU J 1 9 ? 32.80362 59.40818 36.63279 1.000 58.56677 9 GLU G C 1
ATOM 3115 O O . GLU J 1 9 ? 31.95847 58.97206 37.42351 1.000 57.97726 9 GLU G O 1
ATOM 3127 N N . ASP J 1 10 ? 33.01559 60.70796 36.42430 1.000 59.17056 10 ASP G N 1
ATOM 3128 C CA . ASP J 1 10 ? 32.16814 61.73731 37.00408 1.000 61.32837 10 ASP G CA 1
ATOM 3129 C C . ASP J 1 10 ? 30.71200 61.50088 36.64073 1.000 58.96409 10 ASP G C 1
ATOM 3130 O O . ASP J 1 10 ? 30.39123 61.10743 35.51736 1.000 55.86285 10 ASP G O 1
ATOM 3139 N N . VAL J 1 11 ? 29.82242 61.76234 37.59808 1.000 57.71395 11 VAL G N 1
ATOM 3140 C CA . VAL J 1 11 ? 28.39343 61.80075 37.32654 1.000 58.50160 11 VAL G CA 1
ATOM 3141 C C . VAL J 1 11 ? 27.73859 63.07335 37.83144 1.000 60.03852 11 VAL G C 1
ATOM 3142 O O . VAL J 1 11 ? 26.54296 63.26683 37.60992 1.000 60.21965 11 VAL G O 1
ATOM 3155 N N . GLY J 1 12 ? 28.48105 63.95573 38.47085 1.000 72.40147 12 GLY G N 1
ATOM 3156 C CA . GLY J 1 12 ? 27.90742 65.13339 39.07989 1.000 79.61051 12 GLY G CA 1
ATOM 3157 C C . GLY J 1 12 ? 27.85303 64.99176 40.59130 1.000 82.37472 12 GLY G C 1
ATOM 3158 O O . GLY J 1 12 ? 27.71847 63.88816 41.13751 1.000 76.99577 12 GLY G O 1
ATOM 3162 N N . SER J 1 13 ? 27.97397 66.12572 41.27937 1.000 74.34654 13 SER G N 1
ATOM 3163 C CA . SER J 1 13 ? 27.94252 66.15888 42.73841 1.000 77.82020 13 SER G CA 1
ATOM 3164 C C . SER J 1 13 ? 29.15692 65.47000 43.34911 1.000 77.61111 13 SER G C 1
ATOM 3165 O O . SER J 1 13 ? 29.09509 64.96128 44.47169 1.000 77.10337 13 SER G O 1
ATOM 3173 N N . ASN J 1 14 ? 30.27149 65.45945 42.62073 1.000 88.31736 14 ASN G N 1
ATOM 3174 C CA . ASN J 1 14 ? 31.49101 64.79862 43.07092 1.000 88.11404 14 ASN G CA 1
ATOM 3175 C C . ASN J 1 14 ? 31.24728 63.32199 43.35505 1.000 85.85156 14 ASN G C 1
ATOM 3176 O O . ASN J 1 14 ? 31.85704 62.74435 44.25635 1.000 86.15635 14 ASN G O 1
ATOM 3187 N N . LYS J 1 15 ? 30.34494 62.70251 42.60146 1.000 81.30041 15 LYS G N 1
ATOM 3188 C CA . LYS J 1 15 ? 30.05923 61.28498 42.73985 1.000 74.52044 15 LYS G CA 1
ATOM 3189 C C . LYS J 1 15 ? 30.55978 60.52179 41.52294 1.000 68.14352 15 LYS G C 1
ATOM 3190 O O . LYS J 1 15 ? 30.63441 61.06137 40.41399 1.000 67.12939 15 LYS G O 1
ATOM 3209 N N . GLY J 1 16 ? 30.86945 59.25487 41.74769 1.000 52.12537 16 GLY G N 1
ATOM 3210 C CA . GLY J 1 16 ? 31.42945 58.39358 40.71979 1.000 48.21650 16 GLY G CA 1
ATOM 3211 C C . GLY J 1 16 ? 30.56661 57.16735 40.49971 1.000 42.04864 16 GLY G C 1
ATOM 3212 O O . GLY J 1 16 ? 30.07011 56.56722 41.45667 1.000 42.04254 16 GLY G O 1
ATOM 3216 N N . ALA J 1 17 ? 30.36832 56.82633 39.23094 1.000 40.66545 17 ALA G N 1
ATOM 3217 C CA . ALA J 1 17 ? 29.73519 55.58709 38.80541 1.000 34.12725 17 ALA G CA 1
ATOM 3218 C C . ALA J 1 17 ? 30.82023 54.72577 38.18390 1.000 32.62865 17 ALA G C 1
ATOM 3219 O O . ALA J 1 17 ? 31.56163 55.20026 37.31649 1.000 26.75225 17 ALA G O 1
ATOM 3226 N N . CYS J 1 18 ? 30.92502 53.47873 38.62561 1.000 31.21143 18 CYS G N 1
ATOM 3227 C CA . CYS J 1 18 ? 32.08092 52.65791 38.29570 1.000 31.18622 18 CYS G CA 1
ATOM 3228 C C . CYS J 1 18 ? 31.62979 51.33176 37.71299 1.000 31.60594 18 CYS G C 1
ATOM 3229 O O . CYS J 1 18 ? 30.82160 50.62033 38.32190 1.000 31.98647 18 CYS G O 1
ATOM 3236 N N . ILE J 1 19 ? 32.17520 50.99932 36.54701 1.000 32.82254 19 ILE G N 1
ATOM 3237 C CA . ILE J 1 19 ? 31.91001 49.72852 35.89527 1.000 29.91725 19 ILE G CA 1
ATOM 3238 C C . ILE J 1 19 ? 33.08090 48.76580 36.09067 1.000 31.82695 19 ILE G C 1
ATOM 3239 O O . ILE J 1 19 ? 34.19113 49.19681 36.39000 1.000 34.40597 19 ILE G O 1
ATOM 3265 N N . LEU J 1 21 ? 35.90108 46.11230 35.09084 1.000 32.56624 21 LEU G N 1
ATOM 3266 C CA . LEU J 1 21 ? 36.75955 45.56065 34.05647 1.000 33.16016 21 LEU G CA 1
ATOM 3267 C C . LEU J 1 21 ? 37.48353 44.33134 34.58322 1.000 33.04490 21 LEU G C 1
ATOM 3268 O O . LEU J 1 21 ? 37.88347 44.27975 35.74846 1.000 33.51624 21 LEU G O 1
ATOM 3284 N N . MET J 1 22 ? 37.65439 43.34122 33.72272 1.000 33.71276 22 MET G N 1
ATOM 3285 C CA . MET J 1 22 ? 38.40875 42.13947 34.05932 1.000 36.00023 22 MET G CA 1
ATOM 3286 C C . MET J 1 22 ? 39.83644 42.41432 33.57997 1.000 34.95482 22 MET G C 1
ATOM 3287 O O . MET J 1 22 ? 40.12314 42.27008 32.39189 1.000 33.97775 22 MET G O 1
ATOM 3301 N N . VAL K 1 1 ? 7.22178 50.33009 27.89730 1.000 134.91666 1 VAL K N 1
ATOM 3302 C CA . VAL K 1 1 ? 5.94530 50.61394 27.25866 1.000 141.65547 1 VAL K CA 1
ATOM 3303 C C . VAL K 1 1 ? 5.96984 50.18762 25.79782 1.000 148.16093 1 VAL K C 1
ATOM 3304 O O . VAL K 1 1 ? 6.98859 50.31985 25.11797 1.000 148.08026 1 VAL K O 1
ATOM 3335 N N . LYS K 1 3 ? 8.89239 48.82508 24.17658 1.000 108.65547 3 LYS K N 1
ATOM 3336 C CA . LYS K 1 3 ? 10.24121 49.18049 24.59622 1.000 97.75613 3 LYS K CA 1
ATOM 3337 C C . LYS K 1 3 ? 10.31477 49.91148 25.93474 1.000 86.08670 3 LYS K C 1
ATOM 3338 O O . LYS K 1 3 ? 9.31645 50.02684 26.64020 1.000 85.91579 3 LYS K O 1
ATOM 3357 N N . LEU K 1 4 ? 11.51020 50.40944 26.26402 1.000 99.29151 4 LEU K N 1
ATOM 3358 C CA . LEU K 1 4 ? 11.87169 50.89602 27.59888 1.000 92.52576 4 LEU K CA 1
ATOM 3359 C C . LEU K 1 4 ? 12.03669 52.41441 27.60265 1.000 90.07254 4 LEU K C 1
ATOM 3360 O O . LEU K 1 4 ? 13.12637 52.93754 27.33213 1.000 89.17007 4 LEU K O 1
ATOM 3376 N N . VAL K 1 5 ? 10.94192 53.12540 27.85387 1.000 84.61485 5 VAL K N 1
ATOM 3377 C CA . VAL K 1 5 ? 10.90402 54.58670 27.77630 1.000 82.37037 5 VAL K CA 1
ATOM 3378 C C . VAL K 1 5 ? 11.44739 55.31575 28.99432 1.000 76.64476 5 VAL K C 1
ATOM 3379 O O . VAL K 1 5 ? 11.25004 54.85710 30.11016 1.000 76.74230 5 VAL K O 1
ATOM 3412 N N . PHE K 1 7 ? 11.62987 59.04985 31.13621 1.000 67.80676 7 PHE K N 1
ATOM 3413 C CA . PHE K 1 7 ? 11.09964 60.38754 31.40629 1.000 69.27941 7 PHE K CA 1
ATOM 3414 C C . PHE K 1 7 ? 12.03226 61.09180 32.39235 1.000 71.68014 7 PHE K C 1
ATOM 3415 O O . PHE K 1 7 ? 12.14957 60.66395 33.53968 1.000 70.14154 7 PHE K O 1
ATOM 3432 N N . CYS K 1 8 ? 12.67519 62.17622 31.96434 1.000 63.53792 8 CYS K N 1
ATOM 3433 C CA . CYS K 1 8 ? 13.76847 62.77504 32.71652 1.000 68.49175 8 CYS K CA 1
ATOM 3434 C C . CYS K 1 8 ? 13.43673 64.19523 33.14813 1.000 75.26426 8 CYS K C 1
ATOM 3435 O O . CYS K 1 8 ? 12.73179 64.92670 32.44541 1.000 76.32888 8 CYS K O 1
ATOM 3442 N N . GLU K 1 9 ? 13.97578 64.58792 34.30473 1.000 89.78724 9 GLU K N 1
ATOM 3443 C CA . GLU K 1 9 ? 13.84064 65.96989 34.75407 1.000 98.94514 9 GLU K CA 1
ATOM 3444 C C . GLU K 1 9 ? 14.74378 66.24617 35.95032 1.000 109.04670 9 GLU K C 1
ATOM 3445 O O . GLU K 1 9 ? 15.10566 65.34377 36.70611 1.000 109.36385 9 GLU K O 1
ATOM 3457 N N . ASP K 1 10 ? 15.10195 67.51174 36.09379 1.000 113.75137 10 ASP K N 1
ATOM 3458 C CA . ASP K 1 10 ? 15.79973 67.99706 37.27193 1.000 123.81265 10 ASP K CA 1
ATOM 3459 C C . ASP K 1 10 ? 14.79958 68.29728 38.37635 1.000 133.22984 10 ASP K C 1
ATOM 3460 O O . ASP K 1 10 ? 13.67182 68.73158 38.11028 1.000 137.94731 10 ASP K O 1
ATOM 3469 N N . VAL K 1 11 ? 15.20002 68.07189 39.63193 1.000 130.30852 11 VAL K N 1
ATOM 3470 C CA . VAL K 1 11 ? 14.37497 68.39691 40.79021 1.000 138.06688 11 VAL K CA 1
ATOM 3471 C C . VAL K 1 11 ? 15.11773 69.20795 41.83983 1.000 148.21447 11 VAL K C 1
ATOM 3472 O O . VAL K 1 11 ? 14.52614 69.55487 42.86384 1.000 150.29357 11 VAL K O 1
ATOM 3485 N N . GLY K 1 12 ? 16.38769 69.52408 41.63127 1.000 158.02303 12 GLY K N 1
ATOM 3486 C CA . GLY K 1 12 ? 17.10324 70.31559 42.61150 1.000 169.39606 12 GLY K CA 1
ATOM 3487 C C . GLY K 1 12 ? 18.55369 70.48742 42.22336 1.000 173.08715 12 GLY K C 1
ATOM 3488 O O . GLY K 1 12 ? 18.99640 70.04718 41.15576 1.000 170.88539 12 GLY K O 1
ATOM 3492 N N . SER K 1 13 ? 19.26660 71.16684 43.13776 1.000 180.63335 13 SER K N 1
ATOM 3493 C CA . SER K 1 13 ? 20.70446 71.37987 42.99313 1.000 179.77708 13 SER K CA 1
ATOM 3494 C C . SER K 1 13 ? 21.45639 70.07837 42.86003 1.000 176.52995 13 SER K C 1
ATOM 3495 O O . SER K 1 13 ? 22.38563 69.95624 42.04154 1.000 171.99690 13 SER K O 1
ATOM 3503 N N . ASN K 1 14 ? 21.10963 69.08409 43.68519 1.000 149.53021 14 ASN K N 1
ATOM 3504 C CA . ASN K 1 14 ? 21.81028 67.81996 43.80112 1.000 146.02981 14 ASN K CA 1
ATOM 3505 C C . ASN K 1 14 ? 22.10528 67.23146 42.43311 1.000 140.15332 14 ASN K C 1
ATOM 3506 O O . ASN K 1 14 ? 23.26295 66.97994 42.08526 1.000 136.06364 14 ASN K O 1
ATOM 3517 N N . LYS K 1 15 ? 21.05933 66.98099 41.65279 1.000 143.39981 15 LYS K N 1
ATOM 3518 C CA . LYS K 1 15 ? 21.21015 66.43724 40.31035 1.000 137.42648 15 LYS K CA 1
ATOM 3519 C C . LYS K 1 15 ? 19.81476 66.25310 39.72903 1.000 133.66249 15 LYS K C 1
ATOM 3520 O O . LYS K 1 15 ? 18.80499 66.37056 40.42990 1.000 138.55462 15 LYS K O 1
ATOM 3539 N N . GLY K 1 16 ? 19.77369 65.96958 38.43300 1.000 123.99836 16 GLY K N 1
ATOM 3540 C CA . GLY K 1 16 ? 18.55136 65.58936 37.75302 1.000 123.15736 16 GLY K CA 1
ATOM 3541 C C . GLY K 1 16 ? 18.63315 64.12522 37.37248 1.000 119.63336 16 GLY K C 1
ATOM 3542 O O . GLY K 1 16 ? 19.71460 63.60814 37.08051 1.000 116.78093 16 GLY K O 1
ATOM 3546 N N . ALA K 1 17 ? 17.48558 63.45308 37.37464 1.000 81.80428 17 ALA K N 1
ATOM 3547 C CA . ALA K 1 17 ? 17.46287 62.01358 37.17164 1.000 75.63707 17 ALA K CA 1
ATOM 3548 C C . ALA K 1 17 ? 16.25830 61.61268 36.33192 1.000 60.47886 17 ALA K C 1
ATOM 3549 O O . ALA K 1 17 ? 15.32446 62.39275 36.10548 1.000 56.75596 17 ALA K O 1
ATOM 3556 N N . CYS K 1 18 ? 16.31541 60.36949 35.85584 1.000 62.93748 18 CYS K N 1
ATOM 3557 C CA . CYS K 1 18 ? 15.32853 59.79558 34.96779 1.000 58.77371 18 CYS K CA 1
ATOM 3558 C C . CYS K 1 18 ? 14.67978 58.58742 35.62467 1.000 60.50355 18 CYS K C 1
ATOM 3559 O O . CYS K 1 18 ? 15.21716 57.99495 36.56577 1.000 63.39717 18 CYS K O 1
ATOM 3566 N N . ILE K 1 19 ? 13.53634 58.21175 35.08002 1.000 63.89105 19 ILE K N 1
ATOM 3567 C CA . ILE K 1 19 ? 12.78692 57.06282 35.55050 1.000 68.12294 19 ILE K CA 1
ATOM 3568 C C . ILE K 1 19 ? 12.32721 56.34934 34.28389 1.000 68.57755 19 ILE K C 1
ATOM 3569 O O . ILE K 1 19 ? 12.00517 57.00018 33.28640 1.000 65.63403 19 ILE K O 1
ATOM 3595 N N . LEU K 1 21 ? 10.22613 53.34327 32.00793 1.000 83.23763 21 LEU K N 1
ATOM 3596 C CA . LEU K 1 21 ? 8.98976 52.58246 31.92098 1.000 92.33374 21 LEU K CA 1
ATOM 3597 C C . LEU K 1 21 ? 9.03793 51.69533 30.67668 1.000 103.23288 21 LEU K C 1
ATOM 3598 O O . LEU K 1 21 ? 9.34702 52.17361 29.58354 1.000 107.23501 21 LEU K O 1
ATOM 3614 N N . MET K 1 22 ? 8.75271 50.40549 30.85226 1.000 123.54098 22 MET K N 1
ATOM 3615 C CA . MET K 1 22 ? 8.58279 49.48252 29.72731 1.000 128.31902 22 MET K CA 1
ATOM 3616 C C . MET K 1 22 ? 7.21841 49.74196 29.08552 1.000 134.45059 22 MET K C 1
ATOM 3617 O O . MET K 1 22 ? 6.18051 49.42343 29.67066 1.000 140.69885 22 MET K O 1
#

Solvent-accessible surface area: 15276 Å² total

Sequence (209 aa):
VKLVFCEDVGSNKGACILMVKLVFCEDVGSNKGACILMVKLVFCEDVGSNKGACILMVKLVFCEDVGSNKGACILMVKLVFCEDVGSNKGACILMVKLVFCEDVGSNKGACILMVKLVFCEDVGSNKGACILMVKLVFCEDVGSNKGACILMVKLVFCEDVGSNKGACILMVKLVFCEDVGSNKGACILMVKLVFCEDVGSNKGACILM

B-factor: mean 73.39, std 42.01, range [19.4, 275.3]

Foldseek 3Di:
DVDDDWDDPDPPDTDDDGD/DVDDAADDDVVPGGDTDGD/DVDDAWDDPDPPDIDDDGD/DVPDAKDADDPGGIDDDGD/DVDDDWDPPDPPHIDDDGD/DVDDAADCDDDRHPDDDGD/DVDDAWDDPDPPDTDDDGD/DVDDAWDADDVGDIDTDGD/DVFDAKDAPPVRHIDDDGD/DVDDAWDDDDPPDTDDDGD/DVPDAWDDDDPVGIDDDGD

InterPro domains:
  IPR002223 Pancreatic trypsin inhibitor Kunitz domain [PF00014] (290-341)
  IPR002223 Pancreatic trypsin inhibitor Kunitz domain [PR00759] (288-302)
  IPR002223 Pancreatic trypsin inhibitor Kunitz domain [PR00759] (316-326)
  IPR002223 Pancreatic trypsin inhibitor Kunitz domain [PR00759] (326-341)
  IPR002223 Pancreatic trypsin inhibitor Kunitz domain [PS50279] (291-341)
  IPR002223 Pancreatic trypsin inhibitor Kunitz domain [SM00131] (289-342)
  IPR008154 Amyloidogenic glycoprotein, extracellular [PS51869] (28-189)
  IPR008154 Amyloidogenic glycoprotein, extracellular [SM00006] (24-188)
  IPR008155 Amyloidogenic glycoprotein [PR00203] (177-195)
  IPR008155 Amyloidogenic glycoprotein [PR00203] (382-405)
  IPR008155 Amyloidogenic glycoprotein [PR00203] (699-724)
  IPR008155 Amyloidogenic glycoprotein [PR00203] (745-767)
  IPR008155 Amyloidogenic glycoprotein [PTHR23103] (10-770)
  IPR011178 Amyloidogenic glycoprotein, copper-binding [PF12924] (132-188)
  IPR011993 PH-like domain superfamily [G3DSA:2.30.29.30] (742-770)
  IPR013803 Amyloidogenic glycoprotein, amyloid-beta peptide [PF03494] (676-713)
  IPR013803 Amyloidogenic glycoprotein, amyloid-beta peptide [PR00204] (675-688)
  IPR013803 Amyloidogenic glycoprotein, amyloid-beta peptide [PR00204] (689-701)
  IPR013803 Amyloidogenic glycoprotein, amyloid-beta peptide [PR00204] (701-713)
  IPR015849 Amyloidogenic glycoprotein, heparin-binding [PF02177] (31-131)

Secondary structure (DSSP, 8-state):
-----BB-SSTTBT-B---/-----EEE-SSS-EEE---/-----EEEEETTEEEE---/-----B--BTTTB--B---/-----BB--SSS---B---/-----EEE-STTEEEE---/-----EEEEETTEEEE---/-----B--STTS---B---/-----EEE-SSS-EEE---/-----EEEEETTEEEE---/-----EEE-SSS-EEE---

Nearest PDB structures (foldseek):
  6wxm-assembly1_H  TM=8.169E-01  e=2.072E+00  Homo sapiens
  6wxm-assembly1_A  TM=8.169E-01  e=1.530E+00  Homo sapiens

Organism: Homo sapiens (NCBI:txid9606)

Radius of gyration: 19.77 Å; Cα contacts (8 Å, |Δi|>4): 412; chains: 11; bounding box: 47×60×32 Å

GO terms:
  GO:1905898 positive regulation of response to endoplasmic reticulum stress (P, IDA)
  GO:0005634 nucleus (C, IGI)
  GO:0003682 chromatin binding (F, IGI)
  GO:0010629 negative regulation of gene expression (P, TAS)
  GO:0141137 positive regulation of gene expression, epigenetic (P, IGI)
  GO:0006357 regulation of transcription by RNA polymerase II (P, IGI)
  GO:0000122 negative regulation of transcription by RNA polymerase II (P, IGI)
  GO:1900221 regulation of amyloid-beta clearance (P, IMP)
  GO:0005515 protein binding (F, IPI)
  GO:0031901 early endosome membrane (C, IDA)
  GO:0005576 extracellular region (C, IDA)
  GO:0106003 amyloid-beta complex (C, IDA)
  GO:1904646 cellular response to amyloid-beta (P, IDA)
  GO:0032224 positive regulation of synaptic transmission, cholinergic (P, IDA)
  GO:0048018 receptor ligand activity (F, IDA)
  GO:0043083 synaptic cleft (C, TAS)
  GO:0005178 integrin binding (F, IDA)
  GO:0070381 endosome to plasma membrane transport vesicle (C, IDA)
  GO:0005739 mitochondrion (C, IDA)
  GO:0005764 lysosome (C, IDA)